Protein AF-A0A496ZXY3-F1 (afdb_monomer_lite)

Secondary structure (DSSP, 8-state):
-GGGHHHHHHHHHHHHHHHHHHHHHHHHH-----PBPTTSPBPTT-S-HHHHHHHHHHHHHHHHHHHHHHHHH---TTSHHHHHHHHHHHHHHHHGGGGGG-TTS-HHHHHHHHHHHHHHHHHHHHHIIIIIHHHHHHHTTHHHHHHHHHHHS-HHHHHHHIIIIIIHHHHHHHHHHHHHHHHHHHHHHHHH-

pLDDT: mean 85.61, std 9.72, range [54.06, 94.5]

Foldseek 3Di:
DVVCVLVVLLVVLLVVLQVVLVLVLQLQCVPDDFDADPVRHGDPSGRHPPVVVLVVVLVVLVVVVVLLLVLLPDPDCPRPLVVVLVVQLVVQLVVLCVLCVDPPDDPVVSVVVSNVRSVVVSVVSSCCSNPVVVVVCVVVVVVVVSVVCSVVSDVVVVSVCCVPPPSVVSSVVSSVVSNVVSVVVVVVVVVVD

Sequence (193 aa):
MEYLKPVFIILWNMIPGFTTVWLIRLLLFNPKHEHRFPNRKKVPLTPGLAYRGKNWIIKKLSSLLEDYIKDTRNMDKESRISKWELIVYRKVWHKMAFISEIKFLPGSWKEKIRTFCAFIVYEITKQFFRSFIPYLMDHFAVRKYIELLDKKLDVEIVKKFYVNYIFKYTMLLSLGIALFISIWNIIIYFIIK

Structure (mmCIF, N/CA/C/O backbone):
data_AF-A0A496ZXY3-F1
#
_entry.id   AF-A0A496ZXY3-F1
#
loop_
_atom_site.group_PDB
_atom_site.id
_atom_site.type_symbol
_atom_site.label_atom_id
_atom_site.label_alt_id
_atom_site.label_comp_id
_atom_site.label_asym_id
_atom_site.label_entity_id
_atom_site.label_seq_id
_atom_site.pdbx_PDB_ins_code
_atom_site.Cartn_x
_atom_site.Cartn_y
_atom_site.Cartn_z
_atom_site.occupancy
_atom_site.B_iso_or_equiv
_atom_site.auth_seq_id
_atom_site.auth_comp_id
_atom_site.auth_asym_id
_atom_site.auth_atom_id
_atom_site.pdbx_PDB_model_num
ATOM 1 N N . MET A 1 1 ? 38.321 7.790 -45.661 1.00 54.06 1 MET A N 1
ATOM 2 C CA . MET A 1 1 ? 37.819 7.427 -44.311 1.00 54.06 1 MET A CA 1
ATOM 3 C C . MET A 1 1 ? 37.350 8.620 -43.468 1.00 54.06 1 MET A C 1
ATOM 5 O O . MET A 1 1 ? 36.676 8.392 -42.473 1.00 54.06 1 MET A O 1
ATOM 9 N N . GLU A 1 2 ? 37.652 9.876 -43.822 1.00 60.00 2 GLU A N 1
ATOM 10 C CA . GLU A 1 2 ? 37.285 11.035 -42.981 1.00 60.00 2 GLU A CA 1
ATOM 11 C C . GLU A 1 2 ? 35.788 11.382 -43.010 1.00 60.00 2 GLU A C 1
ATOM 13 O O . GLU A 1 2 ? 35.221 11.695 -41.970 1.00 60.00 2 GLU A O 1
ATOM 18 N N . TYR A 1 3 ? 35.124 11.202 -44.154 1.00 61.94 3 TYR A N 1
ATOM 19 C CA . TYR A 1 3 ? 33.690 11.479 -44.331 1.00 61.94 3 TYR A CA 1
ATOM 20 C C . TYR A 1 3 ? 32.745 10.499 -43.609 1.00 61.94 3 TYR A C 1
ATOM 22 O O . TYR A 1 3 ? 31.566 10.792 -43.442 1.00 61.94 3 TYR A O 1
ATOM 30 N N . LEU A 1 4 ? 33.246 9.346 -43.149 1.00 70.56 4 LEU A N 1
ATOM 31 C CA . LEU A 1 4 ? 32.461 8.343 -42.409 1.00 70.56 4 LEU A CA 1
ATOM 32 C C . LEU A 1 4 ? 32.406 8.624 -40.899 1.00 70.56 4 LEU A C 1
ATOM 34 O O . LEU A 1 4 ? 31.494 8.158 -40.216 1.00 70.56 4 LEU A O 1
ATOM 38 N N . LYS A 1 5 ? 33.360 9.402 -40.370 1.00 76.19 5 LYS A N 1
ATOM 39 C CA . LYS A 1 5 ? 33.464 9.698 -38.933 1.00 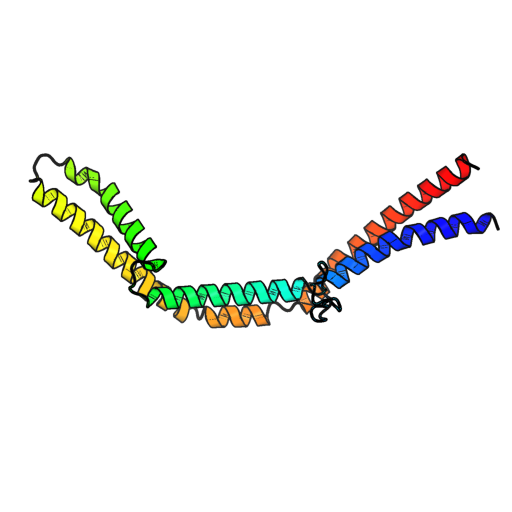76.19 5 LYS A CA 1
ATOM 40 C C . LYS A 1 5 ? 32.264 10.495 -38.391 1.00 76.19 5 LYS A C 1
ATOM 42 O O . LYS A 1 5 ? 31.765 10.109 -37.338 1.00 76.19 5 LYS A O 1
ATOM 47 N N . PRO A 1 6 ? 31.727 11.518 -39.088 1.00 78.81 6 PRO A N 1
ATOM 48 C CA . PRO A 1 6 ? 30.539 12.243 -38.625 1.00 78.81 6 PRO A CA 1
ATOM 49 C C . PRO A 1 6 ? 29.293 11.354 -38.549 1.00 78.81 6 PRO A C 1
ATOM 51 O O . PRO A 1 6 ? 28.541 11.421 -37.580 1.00 78.81 6 PRO A O 1
ATOM 54 N N . VAL A 1 7 ? 29.108 10.465 -39.532 1.00 81.44 7 VAL A N 1
ATOM 55 C CA . VAL A 1 7 ? 27.995 9.500 -39.549 1.00 81.44 7 VAL A CA 1
ATOM 56 C C . VAL A 1 7 ? 28.099 8.540 -38.364 1.00 81.44 7 VAL A C 1
ATOM 58 O O . VAL A 1 7 ? 27.104 8.272 -37.691 1.00 81.44 7 VAL A O 1
ATOM 61 N N . PHE A 1 8 ? 29.310 8.069 -38.060 1.00 85.31 8 PHE A N 1
ATOM 62 C CA . PHE A 1 8 ? 29.549 7.213 -36.902 1.00 85.31 8 PHE A CA 1
ATOM 63 C C . PHE A 1 8 ? 29.271 7.934 -35.575 1.00 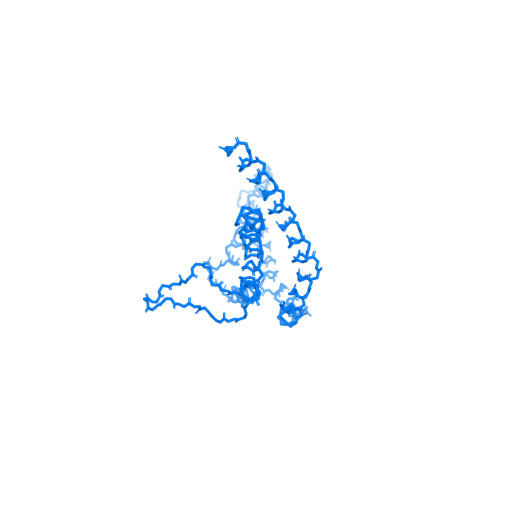85.31 8 PHE A C 1
ATOM 65 O O . PHE A 1 8 ? 28.636 7.352 -34.701 1.00 85.31 8 PHE A O 1
ATOM 72 N N . ILE A 1 9 ? 29.671 9.205 -35.435 1.00 83.50 9 ILE A N 1
ATOM 73 C CA . ILE A 1 9 ? 29.393 10.021 -34.238 1.00 83.50 9 ILE A CA 1
ATOM 74 C C . ILE A 1 9 ? 27.883 10.162 -34.012 1.00 83.50 9 ILE A C 1
ATOM 76 O O . ILE A 1 9 ? 27.419 9.993 -32.884 1.00 83.50 9 ILE A O 1
ATOM 80 N N . ILE A 1 10 ? 27.114 10.412 -35.077 1.00 85.44 10 ILE A N 1
ATOM 81 C CA . ILE A 1 10 ? 25.649 10.510 -34.998 1.00 85.44 10 ILE A CA 1
ATOM 82 C C . ILE A 1 10 ? 25.050 9.189 -34.516 1.00 85.44 10 ILE A C 1
ATOM 84 O O . ILE A 1 10 ? 24.309 9.168 -33.534 1.00 85.44 10 ILE A O 1
ATOM 88 N N . LEU A 1 11 ? 25.397 8.073 -35.163 1.00 86.19 11 LEU A N 1
ATOM 89 C CA . LEU A 1 11 ? 24.874 6.759 -34.782 1.00 86.19 11 LEU A CA 1
ATOM 90 C C . LEU A 1 11 ? 25.247 6.399 -33.341 1.00 86.19 11 LEU A C 1
ATOM 92 O O . LEU A 1 11 ? 24.389 5.953 -32.580 1.00 86.19 11 LEU A O 1
ATOM 96 N N . TRP A 1 12 ? 26.496 6.647 -32.945 1.00 87.06 12 TRP A N 1
ATOM 97 C CA . TRP A 1 12 ? 26.992 6.348 -31.605 1.00 87.06 12 TRP A CA 1
ATOM 98 C C . TRP A 1 12 ? 26.238 7.114 -30.516 1.00 87.06 12 TRP A C 1
ATOM 100 O O . TRP A 1 12 ? 25.873 6.544 -29.491 1.00 87.06 12 TRP A O 1
ATOM 110 N N . ASN A 1 13 ? 25.936 8.387 -30.763 1.00 87.69 13 ASN A N 1
ATOM 111 C CA . ASN A 1 13 ? 25.200 9.241 -29.836 1.00 87.69 13 ASN A CA 1
ATOM 112 C C . ASN A 1 13 ? 23.690 8.957 -29.803 1.00 87.69 13 ASN A C 1
ATOM 114 O O . ASN A 1 13 ? 23.042 9.204 -28.785 1.00 87.69 13 ASN A O 1
ATOM 118 N N . MET A 1 14 ? 23.108 8.415 -30.876 1.00 86.88 14 MET A N 1
ATOM 119 C CA . MET A 1 14 ? 21.687 8.039 -30.903 1.00 86.88 14 MET A CA 1
ATOM 120 C C . MET A 1 14 ? 21.393 6.759 -30.109 1.00 86.88 14 MET A C 1
ATOM 122 O O . MET A 1 14 ? 20.302 6.629 -29.546 1.00 86.88 14 MET A O 1
ATOM 126 N N . ILE A 1 15 ? 22.358 5.837 -30.012 1.00 89.06 15 ILE A N 1
ATOM 127 C CA . ILE A 1 15 ? 22.236 4.587 -29.242 1.00 89.06 15 ILE A CA 1
ATOM 128 C C . ILE A 1 15 ? 21.829 4.831 -27.777 1.00 89.06 15 ILE A C 1
ATOM 130 O O . ILE A 1 15 ? 20.836 4.233 -27.351 1.00 89.06 15 ILE A O 1
ATOM 134 N N . PRO A 1 16 ? 22.511 5.676 -26.976 1.00 86.81 16 PRO A N 1
ATOM 135 C CA . PRO A 1 16 ? 22.141 5.897 -25.578 1.00 86.81 16 PRO A CA 1
ATOM 136 C C . PRO A 1 16 ? 20.741 6.507 -25.424 1.00 86.81 16 PRO A C 1
ATOM 138 O O . PRO A 1 16 ? 19.997 6.098 -24.532 1.00 86.81 16 PRO A O 1
ATOM 141 N N . GLY A 1 17 ? 20.334 7.415 -26.318 1.00 85.06 17 GLY A N 1
ATOM 142 C CA . GLY A 1 17 ? 18.978 7.978 -26.314 1.00 85.06 17 GLY A CA 1
ATOM 143 C C . GLY A 1 17 ? 17.909 6.912 -26.574 1.00 85.06 17 GLY A C 1
ATOM 144 O O . GLY A 1 17 ? 16.992 6.723 -25.771 1.00 85.06 17 GLY A O 1
ATOM 145 N N . PHE A 1 18 ? 18.085 6.129 -27.645 1.00 90.88 18 PHE A N 1
ATOM 146 C CA . PHE A 1 18 ? 17.191 5.020 -27.985 1.00 90.88 18 PHE A CA 1
ATOM 147 C C . PHE A 1 18 ? 17.097 3.992 -26.848 1.00 90.88 18 PHE A C 1
ATOM 149 O O . PHE A 1 18 ? 16.006 3.622 -26.405 1.00 90.88 18 PHE A O 1
ATOM 156 N N . THR A 1 19 ? 18.251 3.521 -26.373 1.00 89.00 19 THR A N 1
ATOM 157 C CA . THR A 1 19 ? 18.334 2.440 -25.384 1.00 89.00 19 THR A CA 1
ATOM 158 C C . THR A 1 19 ? 17.750 2.854 -24.045 1.00 89.00 19 THR A C 1
ATOM 160 O O . THR A 1 19 ? 17.049 2.051 -23.437 1.00 89.00 19 THR A O 1
ATOM 163 N N . THR A 1 20 ? 17.940 4.102 -23.609 1.00 87.69 20 THR A N 1
ATOM 164 C CA . THR A 1 20 ? 17.386 4.592 -22.339 1.00 87.69 20 THR A CA 1
ATOM 165 C C . THR A 1 20 ? 15.861 4.529 -22.334 1.00 87.69 20 THR A C 1
ATOM 167 O O . THR A 1 20 ? 15.261 3.913 -21.451 1.00 87.69 20 THR A O 1
ATOM 170 N N . VAL A 1 21 ? 15.211 5.106 -23.349 1.00 90.81 21 VAL A N 1
ATOM 171 C CA . VAL A 1 21 ? 13.742 5.124 -23.440 1.00 90.81 21 VAL A CA 1
ATOM 172 C C . VAL A 1 21 ? 13.187 3.704 -23.609 1.00 90.81 21 VAL A C 1
ATOM 174 O O . VAL A 1 21 ? 12.182 3.335 -22.993 1.00 90.81 21 VAL A O 1
ATOM 177 N N . TRP A 1 22 ? 13.871 2.867 -24.392 1.00 88.44 22 TRP A N 1
ATOM 178 C CA . TRP A 1 22 ? 13.500 1.466 -24.580 1.00 88.44 22 TRP A CA 1
ATOM 179 C C . TRP A 1 22 ? 13.624 0.634 -23.293 1.00 88.44 22 TRP A C 1
ATOM 181 O O . TRP A 1 22 ? 12.714 -0.137 -22.968 1.00 88.44 22 TRP A O 1
ATOM 191 N N . LEU A 1 23 ? 14.690 0.833 -22.512 1.00 87.69 23 LEU A N 1
ATOM 192 C CA . LEU A 1 23 ? 14.886 0.187 -21.212 1.00 87.69 23 LEU A CA 1
ATOM 193 C C . LEU A 1 23 ? 13.799 0.589 -20.213 1.00 87.69 23 LEU A C 1
ATOM 195 O O . LEU A 1 23 ? 13.280 -0.281 -19.518 1.00 87.69 23 LEU A O 1
ATOM 199 N N . ILE A 1 24 ? 13.389 1.863 -20.178 1.00 87.50 24 ILE A N 1
ATOM 200 C CA . ILE A 1 24 ? 12.283 2.324 -19.321 1.00 87.50 24 ILE A CA 1
ATOM 201 C C . ILE A 1 24 ? 10.988 1.581 -19.671 1.00 87.50 24 ILE A C 1
ATOM 203 O O . ILE A 1 24 ? 10.308 1.057 -18.785 1.00 87.50 24 ILE A O 1
ATOM 207 N N . ARG A 1 25 ? 10.659 1.468 -20.964 1.00 88.44 25 ARG A N 1
ATOM 208 C CA . ARG A 1 25 ? 9.481 0.712 -21.419 1.00 88.44 25 ARG A CA 1
ATOM 209 C C . ARG A 1 25 ? 9.539 -0.748 -20.968 1.00 88.44 25 ARG A C 1
ATOM 211 O O . ARG A 1 25 ? 8.534 -1.278 -20.490 1.00 88.44 25 ARG A O 1
ATOM 218 N N . LEU A 1 26 ? 10.689 -1.403 -21.129 1.00 85.62 26 LEU A N 1
ATOM 219 C CA . LEU A 1 26 ? 10.876 -2.781 -20.673 1.00 85.62 26 LEU A CA 1
ATOM 220 C C . LEU A 1 26 ? 10.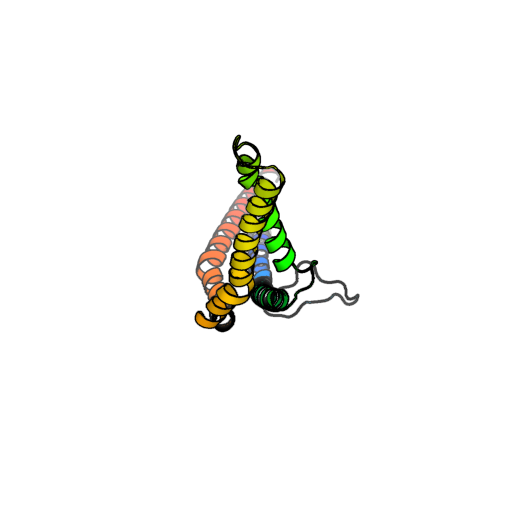721 -2.901 -19.161 1.00 85.62 26 LEU A C 1
ATOM 222 O O . LEU A 1 26 ? 10.042 -3.804 -18.677 1.00 85.62 26 LEU A O 1
ATOM 226 N N . LEU A 1 27 ? 11.312 -1.983 -18.411 1.00 85.69 27 LEU A N 1
ATOM 227 C CA . LEU A 1 27 ? 11.268 -2.003 -16.961 1.00 85.69 27 LEU A CA 1
ATOM 228 C C . LEU A 1 27 ? 9.838 -1.861 -16.428 1.00 85.69 27 LEU A C 1
ATOM 230 O O . LEU A 1 27 ? 9.457 -2.539 -15.473 1.00 85.69 27 LEU A O 1
ATOM 234 N N . LEU A 1 28 ? 9.017 -1.038 -17.078 1.00 84.69 28 LEU A N 1
ATOM 235 C CA . LEU A 1 28 ? 7.623 -0.838 -16.696 1.00 84.69 28 LEU A CA 1
ATOM 236 C C . LEU A 1 28 ? 6.729 -2.033 -17.061 1.00 84.69 28 LEU A C 1
ATOM 238 O O . LEU A 1 28 ? 5.952 -2.482 -16.217 1.00 84.69 28 LEU A O 1
ATOM 242 N N . PHE A 1 29 ? 6.847 -2.570 -18.282 1.00 85.81 29 PHE A N 1
ATOM 243 C CA . PHE A 1 29 ? 5.818 -3.443 -18.875 1.00 85.81 29 PHE A CA 1
ATOM 244 C C . PHE A 1 29 ? 6.268 -4.853 -19.265 1.00 85.81 29 PHE A C 1
ATOM 246 O O . PHE A 1 29 ? 5.476 -5.591 -19.854 1.00 85.81 29 PHE A O 1
ATOM 253 N N . ASN A 1 30 ? 7.510 -5.253 -18.996 1.00 81.75 30 ASN A N 1
ATOM 254 C CA . ASN A 1 30 ? 7.938 -6.622 -19.272 1.00 81.75 30 ASN A CA 1
ATOM 255 C C . ASN A 1 30 ? 7.341 -7.585 -18.218 1.00 81.75 30 ASN A C 1
ATOM 257 O O . ASN A 1 30 ? 7.612 -7.412 -17.031 1.00 81.75 30 ASN A O 1
ATOM 261 N N . PRO A 1 31 ? 6.532 -8.582 -18.627 1.00 66.12 31 PRO A N 1
ATOM 262 C CA . PRO A 1 31 ? 5.800 -9.457 -17.709 1.00 66.12 31 PRO A CA 1
ATOM 263 C C . PRO A 1 31 ? 6.671 -10.540 -17.051 1.00 66.12 31 PRO A C 1
ATOM 265 O O . PRO A 1 31 ? 6.192 -11.240 -16.161 1.00 66.12 31 PRO A O 1
ATOM 268 N N . LYS A 1 32 ? 7.932 -10.722 -17.482 1.00 64.88 32 LYS A N 1
ATOM 269 C CA . LYS A 1 32 ? 8.795 -11.795 -16.963 1.00 64.88 32 LYS A CA 1
ATOM 270 C C . LYS A 1 32 ? 9.031 -11.658 -15.454 1.00 64.88 32 LYS A C 1
ATOM 272 O O . LYS A 1 32 ? 9.364 -10.583 -14.957 1.00 64.88 32 LYS A O 1
ATOM 277 N N . HIS A 1 33 ? 8.908 -12.789 -14.756 1.00 55.38 33 HIS A N 1
ATOM 278 C CA . HIS A 1 33 ? 9.116 -12.904 -13.316 1.00 55.38 33 HIS A CA 1
ATOM 279 C C . HIS A 1 33 ? 10.515 -12.458 -12.873 1.00 55.38 33 HIS A C 1
ATOM 281 O O . HIS A 1 33 ? 11.473 -12.428 -13.652 1.00 55.38 33 HIS A O 1
ATOM 287 N N . GLU A 1 34 ? 10.596 -12.107 -11.587 1.00 57.28 34 GLU A N 1
ATOM 288 C CA . GLU A 1 34 ? 11.782 -11.581 -10.923 1.00 57.28 34 GLU A CA 1
ATOM 289 C C . GLU A 1 34 ? 13.050 -12.352 -11.308 1.00 57.28 34 GLU A C 1
ATOM 291 O O . GLU A 1 34 ? 13.235 -13.503 -10.918 1.00 57.28 34 GLU A O 1
ATOM 296 N N . HIS A 1 35 ? 13.952 -11.705 -12.045 1.00 55.53 35 HIS A N 1
ATOM 297 C CA . HIS A 1 35 ? 15.281 -12.255 -12.258 1.00 55.53 35 HIS A CA 1
ATOM 298 C C . HIS A 1 35 ? 16.057 -12.117 -10.949 1.00 55.53 35 HIS A C 1
ATOM 300 O O . HIS A 1 35 ? 16.241 -11.019 -10.414 1.00 55.53 35 HIS A O 1
ATOM 306 N N . ARG A 1 36 ? 16.464 -13.260 -10.404 1.00 58.22 36 ARG A N 1
ATOM 307 C CA . ARG A 1 36 ? 17.378 -13.346 -9.268 1.00 58.22 36 ARG A CA 1
ATOM 308 C C . ARG A 1 36 ? 18.761 -13.631 -9.825 1.00 58.22 36 ARG A C 1
ATOM 310 O O . ARG A 1 36 ? 18.900 -14.444 -10.734 1.00 58.22 36 ARG A O 1
ATOM 317 N N . PHE A 1 37 ? 19.777 -12.969 -9.285 1.00 59.06 37 PHE A N 1
ATOM 318 C CA . PHE A 1 37 ? 21.151 -13.361 -9.577 1.00 59.06 37 PHE A CA 1
ATOM 319 C C . PHE A 1 37 ? 21.389 -14.814 -9.117 1.00 59.06 37 PHE A C 1
ATOM 321 O O . PHE A 1 37 ? 20.696 -15.275 -8.203 1.00 59.06 37 PHE A O 1
ATOM 328 N N . PRO A 1 38 ? 22.401 -15.517 -9.665 1.00 65.06 38 PRO A N 1
ATOM 329 C CA . PRO A 1 38 ? 22.788 -16.864 -9.221 1.00 65.06 38 PRO A CA 1
ATOM 330 C C . PRO A 1 38 ? 23.001 -16.953 -7.700 1.00 65.06 38 PRO A C 1
ATOM 332 O O . PRO A 1 38 ? 22.725 -17.969 -7.076 1.00 65.06 38 PRO A O 1
ATOM 335 N N . ASN A 1 39 ? 23.391 -15.835 -7.082 1.00 76.12 39 ASN A N 1
ATOM 336 C CA . ASN A 1 39 ? 23.602 -15.690 -5.644 1.00 76.12 39 ASN A CA 1
ATOM 337 C C . ASN A 1 39 ? 22.328 -15.301 -4.849 1.00 76.12 39 ASN A C 1
ATOM 339 O O . ASN A 1 39 ? 22.411 -14.653 -3.809 1.00 76.12 39 ASN A O 1
ATOM 343 N N . ARG A 1 40 ? 21.127 -15.580 -5.382 1.00 64.38 40 ARG A N 1
ATOM 344 C CA . ARG A 1 40 ? 19.789 -15.248 -4.827 1.00 64.38 40 ARG A CA 1
ATOM 345 C C . ARG A 1 40 ? 19.503 -13.764 -4.532 1.00 64.38 40 ARG A C 1
ATOM 347 O O . ARG A 1 40 ? 18.385 -13.437 -4.129 1.00 64.38 40 ARG A O 1
ATOM 354 N N . LYS A 1 41 ? 20.448 -12.849 -4.764 1.00 62.19 41 LYS A N 1
ATOM 355 C CA . LYS A 1 41 ? 20.236 -11.399 -4.637 1.00 62.19 41 LYS A CA 1
ATOM 356 C C . LYS A 1 41 ? 19.242 -10.912 -5.697 1.00 62.19 41 LYS A C 1
ATOM 358 O O . LYS A 1 41 ? 19.312 -11.309 -6.863 1.00 62.19 41 LYS A O 1
ATOM 363 N N . LYS A 1 42 ? 18.305 -10.054 -5.284 1.00 58.25 42 LYS A N 1
ATOM 364 C CA . LYS A 1 42 ? 17.318 -9.440 -6.183 1.00 58.25 42 LYS A CA 1
ATOM 365 C C . LYS A 1 42 ? 18.017 -8.445 -7.108 1.00 58.25 42 LYS A C 1
ATOM 367 O O . LYS A 1 42 ? 18.804 -7.629 -6.639 1.00 58.25 42 LYS A O 1
ATOM 372 N N . VAL A 1 43 ? 17.711 -8.493 -8.404 1.00 62.25 43 VAL A N 1
ATOM 373 C CA . VAL A 1 43 ? 18.142 -7.449 -9.343 1.00 62.25 43 VAL A CA 1
ATOM 374 C C . VAL A 1 43 ? 17.344 -6.174 -9.022 1.00 62.25 43 VAL A C 1
ATOM 376 O O . VAL A 1 43 ? 16.110 -6.232 -9.070 1.00 62.25 43 VAL A O 1
ATOM 379 N N . PRO A 1 44 ? 17.996 -5.037 -8.698 1.00 54.47 44 PRO A N 1
ATOM 380 C CA . PRO A 1 44 ? 17.308 -3.810 -8.275 1.00 54.47 44 PRO A CA 1
ATOM 381 C C . PRO A 1 44 ? 16.384 -3.232 -9.360 1.00 54.47 44 PRO A C 1
ATOM 383 O O . PRO A 1 44 ? 15.371 -2.619 -9.043 1.00 54.47 44 PRO A O 1
ATOM 386 N N . LEU A 1 45 ? 16.672 -3.507 -10.635 1.00 57.91 45 LEU A N 1
ATOM 387 C CA . LEU A 1 45 ? 15.861 -3.128 -11.798 1.00 57.91 45 LEU A CA 1
ATOM 388 C C . LEU A 1 45 ? 15.199 -4.361 -12.423 1.00 57.91 45 LEU A C 1
A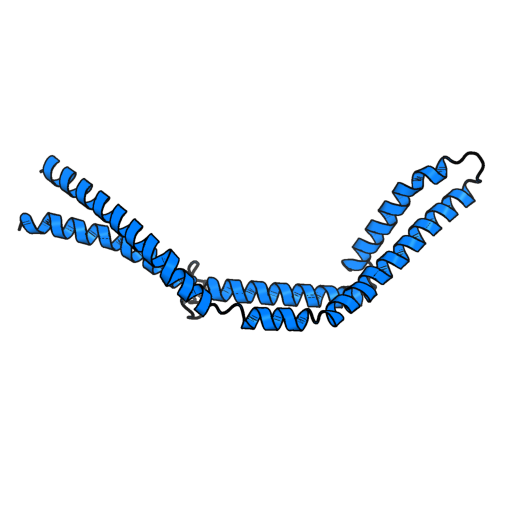TOM 390 O O . LEU A 1 45 ? 15.385 -4.676 -13.597 1.00 57.91 45 LEU A O 1
ATOM 394 N N . THR A 1 46 ? 14.460 -5.123 -11.623 1.00 58.59 46 THR A N 1
ATOM 395 C CA . THR A 1 46 ? 13.682 -6.238 -12.172 1.00 58.59 46 THR A CA 1
ATOM 396 C C . THR A 1 46 ? 12.571 -5.688 -13.085 1.00 58.59 46 THR A C 1
ATOM 398 O O . THR A 1 46 ? 11.967 -4.674 -12.735 1.00 58.59 46 THR A O 1
ATOM 401 N N . PRO A 1 47 ? 12.274 -6.313 -14.235 1.00 65.75 47 PRO A N 1
ATOM 402 C CA . PRO A 1 47 ? 11.187 -5.891 -15.122 1.00 65.75 47 PRO A CA 1
ATOM 403 C C . PRO A 1 47 ? 9.785 -5.985 -14.487 1.00 65.75 47 PRO A C 1
ATOM 405 O O . PRO A 1 47 ? 9.580 -6.675 -13.486 1.00 65.75 47 PRO A O 1
ATOM 408 N N . GLY A 1 48 ? 8.812 -5.260 -15.047 1.00 77.31 48 GLY A N 1
ATOM 409 C CA . GLY A 1 48 ? 7.386 -5.398 -14.728 1.00 77.31 48 GLY A CA 1
ATOM 410 C C . GLY A 1 48 ? 6.900 -4.592 -13.522 1.00 77.31 48 GLY A C 1
ATOM 411 O O . GLY A 1 48 ? 6.074 -5.086 -12.749 1.00 77.31 48 GLY A O 1
ATOM 412 N N . LEU A 1 49 ? 7.407 -3.370 -13.319 1.00 83.69 49 LEU A N 1
ATOM 413 C CA . LEU A 1 49 ? 6.945 -2.505 -12.223 1.00 83.69 49 LEU A CA 1
ATOM 414 C C . LEU A 1 49 ? 5.433 -2.243 -12.263 1.00 83.69 49 LEU A C 1
ATOM 416 O O . LEU A 1 49 ? 4.812 -2.223 -11.205 1.00 83.69 49 LEU A O 1
ATOM 420 N N . ALA A 1 50 ? 4.827 -2.097 -13.446 1.00 85.31 50 ALA A N 1
ATOM 421 C CA . ALA A 1 50 ? 3.391 -1.839 -13.560 1.00 85.31 50 ALA A CA 1
ATOM 422 C C . ALA A 1 50 ? 2.549 -3.016 -13.031 1.00 85.31 50 ALA A C 1
ATOM 424 O O . ALA A 1 50 ? 1.620 -2.814 -12.250 1.00 85.31 50 ALA A O 1
ATOM 425 N N . TYR A 1 51 ? 2.928 -4.252 -13.376 1.00 84.62 51 TYR A N 1
ATOM 426 C CA . TYR A 1 51 ? 2.276 -5.469 -12.877 1.00 84.62 51 TYR A CA 1
ATOM 427 C C . TYR A 1 51 ? 2.427 -5.619 -11.363 1.00 84.62 51 TYR A C 1
ATOM 429 O O . TYR A 1 51 ? 1.461 -5.903 -10.657 1.00 84.62 51 TYR A O 1
ATOM 437 N N . ARG A 1 52 ? 3.636 -5.386 -10.837 1.00 83.75 52 ARG A N 1
ATOM 438 C CA . ARG A 1 52 ? 3.885 -5.448 -9.391 1.00 83.75 52 ARG A CA 1
ATOM 439 C C . ARG A 1 52 ? 3.146 -4.354 -8.633 1.00 83.75 52 ARG A C 1
ATOM 441 O O . ARG A 1 52 ? 2.576 -4.646 -7.588 1.00 83.75 52 ARG A O 1
ATOM 448 N N . GLY A 1 53 ? 3.123 -3.135 -9.166 1.00 85.62 53 GLY A N 1
ATOM 449 C CA . GLY A 1 53 ? 2.388 -2.008 -8.599 1.00 85.62 53 GLY A CA 1
ATOM 450 C C . GLY A 1 53 ? 0.895 -2.306 -8.509 1.00 85.62 53 GLY A C 1
ATOM 451 O O . GLY A 1 53 ? 0.326 -2.200 -7.426 1.00 85.62 53 GLY A O 1
ATOM 452 N N . LYS A 1 54 ? 0.290 -2.786 -9.603 1.00 88.19 54 LYS A N 1
ATOM 453 C CA . LYS A 1 54 ? -1.100 -3.264 -9.613 1.00 88.19 54 LYS A CA 1
ATOM 454 C C . LYS A 1 54 ? -1.344 -4.297 -8.512 1.00 88.19 54 LYS A C 1
ATOM 456 O O . LYS A 1 54 ? -2.192 -4.082 -7.648 1.00 88.19 54 LYS A O 1
ATOM 461 N N . ASN A 1 55 ? -0.586 -5.394 -8.521 1.00 88.56 55 ASN A N 1
ATOM 462 C CA . ASN A 1 55 ? -0.792 -6.497 -7.581 1.00 88.56 55 ASN A CA 1
ATOM 463 C C . ASN A 1 55 ? -0.602 -6.044 -6.131 1.00 88.56 55 ASN A C 1
ATOM 465 O O . ASN A 1 55 ? -1.336 -6.471 -5.243 1.00 88.56 55 ASN A O 1
ATOM 469 N N . TRP A 1 56 ? 0.368 -5.163 -5.888 1.00 89.75 56 TRP A N 1
ATOM 470 C CA . TRP A 1 56 ? 0.607 -4.585 -4.575 1.00 89.75 56 TRP A CA 1
ATOM 471 C C . TRP A 1 56 ? -0.578 -3.738 -4.105 1.00 89.75 56 TRP A C 1
ATOM 473 O O . TRP A 1 56 ? -1.026 -3.937 -2.979 1.00 89.75 56 TRP A O 1
ATOM 483 N N . ILE A 1 57 ? -1.131 -2.864 -4.957 1.00 90.50 57 ILE A N 1
ATOM 484 C CA . ILE A 1 57 ? -2.310 -2.046 -4.628 1.00 90.50 57 ILE A CA 1
ATOM 485 C C . ILE A 1 57 ? -3.512 -2.942 -4.314 1.00 90.50 57 ILE A C 1
ATOM 487 O O . ILE A 1 57 ? -4.118 -2.791 -3.255 1.00 90.50 57 ILE A O 1
ATOM 491 N N . ILE A 1 58 ? -3.832 -3.906 -5.183 1.00 92.44 58 ILE A N 1
ATOM 492 C CA . ILE A 1 58 ? -4.981 -4.808 -4.996 1.00 92.44 58 ILE A CA 1
ATOM 493 C C . ILE A 1 58 ? -4.830 -5.638 -3.719 1.00 92.44 58 ILE A C 1
ATOM 495 O O . ILE A 1 58 ? -5.756 -5.712 -2.907 1.00 92.44 58 ILE A O 1
ATOM 499 N N . LYS A 1 59 ? -3.642 -6.210 -3.488 1.00 93.19 59 LYS A N 1
ATOM 500 C CA . LYS A 1 59 ? -3.349 -6.957 -2.262 1.00 93.19 59 LYS A CA 1
ATOM 501 C C . LYS A 1 59 ? -3.460 -6.065 -1.032 1.00 93.19 59 LYS A C 1
ATOM 503 O O . LYS A 1 59 ? -4.021 -6.491 -0.028 1.00 93.19 59 LYS A O 1
ATOM 508 N N . LYS A 1 60 ? -2.953 -4.832 -1.103 1.00 94.00 60 LYS A N 1
ATOM 509 C CA . LYS A 1 60 ? -3.009 -3.876 0.004 1.00 94.00 60 LYS A CA 1
ATOM 510 C C . LYS A 1 60 ? -4.451 -3.501 0.336 1.00 94.00 60 LYS A C 1
ATOM 512 O O . LYS A 1 60 ? -4.814 -3.560 1.506 1.00 94.00 60 LYS A O 1
ATOM 517 N N . LEU A 1 61 ? -5.274 -3.183 -0.664 1.00 93.75 61 LEU A N 1
ATOM 518 C CA . LEU A 1 61 ? -6.699 -2.889 -0.483 1.00 93.75 61 LEU A CA 1
ATOM 519 C C . LEU A 1 61 ? -7.440 -4.077 0.138 1.00 93.75 61 LEU A C 1
ATOM 521 O O . LEU A 1 61 ? -8.135 -3.907 1.135 1.00 93.75 61 LEU A O 1
ATOM 525 N N . SER A 1 62 ? -7.220 -5.280 -0.396 1.00 93.88 62 SER A N 1
ATOM 526 C CA . SER A 1 62 ? -7.828 -6.511 0.123 1.00 93.88 62 SER A CA 1
ATOM 527 C C . SER A 1 62 ? -7.410 -6.781 1.570 1.00 93.88 62 SER A C 1
ATOM 529 O O . SER A 1 62 ? -8.256 -7.054 2.413 1.00 93.88 62 SER A O 1
ATOM 531 N N . SER A 1 63 ? -6.121 -6.619 1.893 1.00 94.50 63 SER A N 1
ATOM 532 C CA . SER A 1 63 ? -5.634 -6.788 3.267 1.00 94.50 63 SER A CA 1
ATOM 533 C C . SER A 1 63 ? -6.196 -5.742 4.223 1.00 94.50 63 SER A C 1
ATOM 535 O O . SER A 1 63 ? -6.536 -6.079 5.343 1.00 94.50 63 SER A O 1
ATOM 537 N N . LEU A 1 64 ? -6.338 -4.482 3.793 1.00 93.38 64 LEU A N 1
ATOM 538 C CA . LEU A 1 64 ? -6.907 -3.428 4.635 1.00 93.38 64 LEU A CA 1
ATOM 539 C C . LEU A 1 64 ? -8.380 -3.705 4.936 1.00 93.38 64 LEU A C 1
ATOM 541 O O . LEU A 1 64 ? -8.824 -3.493 6.061 1.00 93.38 64 LEU A O 1
ATOM 545 N N . LEU A 1 65 ? -9.112 -4.196 3.934 1.00 93.06 65 LEU A N 1
ATOM 546 C CA . LEU A 1 65 ? -10.495 -4.625 4.076 1.00 93.06 65 LEU A CA 1
ATOM 547 C C . LEU A 1 65 ? -10.617 -5.764 5.100 1.00 93.06 65 LEU A C 1
ATOM 549 O O . LEU A 1 65 ? -11.433 -5.696 6.016 1.00 93.06 65 LEU A O 1
ATOM 553 N N . GLU A 1 66 ? -9.796 -6.801 4.950 1.00 91.94 66 GLU A N 1
ATOM 554 C CA . GLU A 1 66 ? -9.810 -7.975 5.827 1.00 91.94 66 GLU A CA 1
ATOM 555 C C . GLU A 1 66 ? -9.342 -7.656 7.245 1.00 91.94 66 GLU A C 1
ATOM 557 O O . GLU A 1 66 ? -9.999 -8.070 8.200 1.00 91.94 66 GLU A O 1
ATOM 562 N N . ASP A 1 67 ? -8.271 -6.876 7.391 1.00 92.94 67 ASP A N 1
ATOM 563 C CA . ASP A 1 67 ? -7.782 -6.389 8.681 1.00 92.94 67 ASP A CA 1
ATOM 564 C C . ASP A 1 67 ? -8.877 -5.604 9.409 1.00 92.94 67 ASP A C 1
ATOM 566 O O . ASP A 1 67 ? -9.100 -5.817 10.598 1.00 92.94 67 ASP A O 1
ATOM 570 N N . TYR A 1 68 ? -9.604 -4.737 8.696 1.00 92.56 68 TYR A N 1
ATOM 571 C CA . TYR A 1 68 ? -10.703 -3.976 9.281 1.00 92.56 68 TYR A CA 1
ATOM 572 C C . TYR A 1 68 ? -11.836 -4.889 9.767 1.00 92.56 68 TYR A C 1
ATOM 574 O O . TYR A 1 68 ? -12.245 -4.794 10.920 1.00 92.56 68 TYR A O 1
ATOM 582 N N . ILE A 1 69 ? -12.309 -5.817 8.927 1.00 91.50 69 ILE A N 1
ATOM 583 C CA . ILE A 1 69 ? -13.363 -6.782 9.299 1.00 91.50 69 ILE A CA 1
ATOM 584 C C . ILE A 1 69 ? -12.912 -7.682 10.461 1.00 91.50 69 ILE A C 1
ATOM 586 O O . ILE A 1 69 ? -13.718 -8.097 11.294 1.00 91.50 69 ILE A O 1
ATOM 590 N N . LYS A 1 70 ? -11.622 -8.008 10.539 1.00 91.88 70 LYS A N 1
ATOM 591 C CA . LYS A 1 70 ? -11.064 -8.761 11.661 1.00 91.88 70 LYS A CA 1
ATOM 592 C C . LYS A 1 70 ? -11.064 -7.926 12.942 1.00 91.88 70 LYS A C 1
ATOM 594 O O . LYS A 1 70 ? -11.464 -8.428 13.992 1.00 91.88 70 LYS A O 1
ATOM 599 N N . ASP A 1 71 ? -10.663 -6.662 12.853 1.00 91.50 71 ASP A N 1
ATOM 600 C CA . ASP A 1 71 ? -10.631 -5.738 13.986 1.00 91.50 71 ASP A CA 1
ATOM 601 C C . ASP A 1 71 ? -12.035 -5.449 14.540 1.00 91.50 71 ASP A C 1
ATOM 603 O O . ASP A 1 71 ? -12.172 -5.275 15.749 1.00 91.50 71 ASP A O 1
ATOM 607 N N . THR A 1 72 ? -13.093 -5.455 13.716 1.00 90.31 72 THR A N 1
ATOM 608 C CA . THR A 1 72 ? -14.470 -5.234 14.212 1.00 90.31 72 THR A CA 1
ATOM 609 C C . THR A 1 72 ? -14.942 -6.359 15.126 1.00 90.31 72 THR A C 1
ATOM 611 O O . THR A 1 72 ? -15.649 -6.109 16.108 1.00 90.31 72 THR A O 1
ATOM 614 N N . ARG A 1 73 ? -14.505 -7.592 14.841 1.00 88.31 73 ARG A N 1
ATOM 615 C CA . ARG A 1 73 ? -14.793 -8.793 15.641 1.00 88.31 73 ARG A CA 1
ATOM 616 C C . ARG A 1 73 ? -13.907 -8.902 16.879 1.00 88.31 73 ARG A C 1
ATOM 618 O O . ARG A 1 73 ? -14.272 -9.589 17.828 1.00 88.31 73 ARG A O 1
ATOM 625 N N . ASN A 1 74 ? -12.751 -8.239 16.884 1.00 88.50 74 ASN A N 1
ATOM 626 C CA . ASN A 1 74 ? -11.817 -8.299 17.996 1.00 88.50 74 ASN A CA 1
ATOM 627 C C . ASN A 1 74 ? -12.221 -7.324 19.117 1.00 88.50 74 ASN A C 1
ATOM 629 O O . ASN A 1 74 ? -12.235 -6.104 18.940 1.00 88.50 74 ASN A O 1
ATOM 633 N N . MET A 1 75 ? -12.543 -7.862 20.293 1.00 82.12 75 MET A N 1
ATOM 634 C CA . MET A 1 75 ? -12.889 -7.078 21.487 1.00 82.12 75 MET A CA 1
ATOM 635 C C . MET A 1 75 ? -11.672 -6.685 22.333 1.00 82.12 75 MET A C 1
ATOM 637 O O . MET A 1 75 ? -11.824 -5.984 23.332 1.00 82.12 75 MET A O 1
ATOM 641 N N . ASP A 1 76 ? -10.469 -7.111 21.950 1.00 87.31 76 ASP A N 1
ATOM 642 C CA . ASP A 1 76 ? -9.252 -6.756 22.667 1.00 87.31 76 ASP A CA 1
ATOM 643 C C . ASP A 1 76 ? -9.017 -5.234 22.662 1.00 87.31 76 ASP A C 1
ATOM 645 O O . ASP A 1 76 ? -9.264 -4.539 21.668 1.00 87.31 76 ASP A O 1
ATOM 649 N N . LYS A 1 77 ? -8.520 -4.709 23.786 1.00 76.31 77 LYS A N 1
ATOM 650 C CA . LYS A 1 77 ? -8.206 -3.287 23.983 1.00 76.31 77 LYS A CA 1
ATOM 651 C C . LYS A 1 77 ? -7.073 -2.823 23.070 1.00 76.31 77 LYS A C 1
ATOM 653 O O . LYS A 1 77 ? -6.967 -1.629 22.790 1.00 76.31 77 LYS A O 1
ATOM 658 N N . GLU A 1 78 ? -6.242 -3.745 22.587 1.00 83.25 78 GLU A N 1
ATOM 659 C CA . GLU A 1 78 ? -5.142 -3.429 21.678 1.00 83.25 78 GLU A CA 1
ATOM 660 C C . GLU A 1 78 ? -5.554 -3.296 20.206 1.00 83.25 78 GLU A C 1
ATOM 662 O O . GLU A 1 78 ? -4.767 -2.765 19.407 1.00 83.25 78 GLU A O 1
ATOM 667 N N . SER A 1 79 ? -6.774 -3.712 19.841 1.00 88.69 79 SER A N 1
ATOM 668 C CA . SER A 1 79 ? -7.267 -3.612 18.464 1.00 88.69 79 SER A CA 1
ATOM 669 C C . SER A 1 79 ? -7.332 -2.151 17.998 1.00 88.69 79 SER A C 1
ATOM 671 O O . SER A 1 79 ? -7.498 -1.217 18.794 1.00 88.69 79 SER A O 1
ATOM 673 N N . ARG A 1 80 ? -7.190 -1.918 16.686 1.00 88.56 80 ARG A N 1
ATOM 674 C CA . ARG A 1 80 ? -7.215 -0.549 16.139 1.00 88.56 80 ARG A CA 1
ATOM 675 C C . ARG A 1 80 ? -8.556 0.127 16.406 1.00 88.56 80 ARG A C 1
ATOM 677 O O . ARG A 1 80 ? -8.575 1.301 16.766 1.00 88.56 80 ARG A O 1
ATOM 684 N N . ILE A 1 81 ? -9.656 -0.610 16.264 1.00 91.50 81 ILE A N 1
ATOM 685 C CA . ILE A 1 81 ? -11.009 -0.091 16.483 1.00 91.50 81 ILE A CA 1
ATOM 686 C C . ILE A 1 81 ? -11.227 0.239 17.960 1.00 91.50 81 ILE A C 1
ATOM 688 O O . ILE A 1 81 ? -11.640 1.356 18.257 1.00 91.50 81 ILE A O 1
ATOM 692 N N . SER A 1 82 ? -10.833 -0.643 18.883 1.00 90.56 82 SER A N 1
ATOM 693 C CA . SER A 1 82 ? -10.915 -0.368 20.325 1.00 90.56 82 SER A CA 1
ATOM 694 C C . SER A 1 82 ? -10.117 0.883 20.720 1.00 90.56 82 SER A C 1
ATOM 696 O O . SER A 1 82 ? -10.579 1.705 21.514 1.00 90.56 82 SER A O 1
ATOM 698 N N . LYS A 1 83 ? -8.932 1.091 20.127 1.00 92.31 83 LYS A N 1
ATOM 699 C CA . LYS A 1 83 ? -8.137 2.317 20.329 1.00 92.31 83 LYS A CA 1
ATOM 700 C C . LYS A 1 83 ? -8.875 3.564 19.841 1.00 92.31 83 LYS A C 1
ATOM 702 O O . LYS A 1 83 ? -8.887 4.569 20.548 1.00 92.31 83 LYS A O 1
ATOM 707 N N . TRP A 1 84 ? -9.508 3.507 18.670 1.00 92.19 84 TRP A N 1
ATOM 708 C CA . TRP A 1 84 ? -10.317 4.613 18.147 1.00 92.19 84 TRP A CA 1
ATOM 709 C C . TRP A 1 84 ? -11.537 4.912 19.021 1.00 92.19 84 TRP A C 1
ATOM 711 O O . TRP A 1 84 ? -11.769 6.075 19.350 1.00 92.19 84 TRP A O 1
ATOM 721 N N . GLU A 1 85 ? -12.265 3.885 19.459 1.00 91.75 85 GLU A N 1
ATOM 722 C CA . GLU A 1 85 ? -13.402 4.011 20.380 1.00 91.75 85 GLU A CA 1
ATOM 723 C C . GLU A 1 85 ? -12.978 4.718 21.684 1.00 91.75 85 GLU A C 1
ATOM 725 O O . GLU A 1 85 ? -13.618 5.678 22.122 1.00 91.75 85 GLU A O 1
ATOM 730 N N . LEU A 1 86 ? -11.835 4.325 22.260 1.00 91.69 86 LEU A N 1
ATOM 731 C CA . LEU A 1 86 ? -11.264 4.957 23.455 1.00 91.69 86 LEU A CA 1
ATOM 732 C C . LEU A 1 86 ? -10.818 6.406 23.222 1.00 91.69 86 LEU A C 1
ATOM 734 O O . LEU A 1 86 ? -10.995 7.253 24.100 1.00 91.69 86 LEU A O 1
ATOM 738 N N . ILE A 1 87 ? -10.234 6.713 22.062 1.00 94.00 87 ILE A N 1
ATOM 739 C CA . ILE A 1 87 ? -9.854 8.086 21.701 1.00 94.00 87 ILE A CA 1
ATOM 740 C C . ILE A 1 87 ? -11.098 8.974 21.639 1.00 94.00 87 ILE A C 1
ATOM 742 O O . ILE A 1 87 ? -11.082 10.081 22.183 1.00 94.00 87 ILE A O 1
ATOM 746 N N . VAL A 1 88 ? -12.180 8.491 21.019 1.00 92.19 88 VAL A N 1
ATOM 747 C CA . VAL A 1 88 ? -13.449 9.226 20.952 1.00 92.19 88 VAL A CA 1
ATOM 748 C C . VAL A 1 88 ? -14.004 9.450 22.353 1.00 92.19 88 VAL A C 1
ATOM 750 O O . VAL A 1 88 ? -14.273 10.599 22.704 1.00 92.19 88 VAL A O 1
ATOM 753 N N . TYR A 1 89 ? -14.066 8.407 23.187 1.00 92.38 89 TYR A N 1
ATOM 754 C CA . TYR A 1 89 ? -14.483 8.532 24.586 1.00 92.38 89 TYR A CA 1
ATOM 755 C C . TYR A 1 89 ? -13.693 9.622 25.325 1.00 92.38 89 TYR A C 1
ATOM 757 O O . TYR A 1 89 ? -14.282 10.544 25.887 1.00 92.38 89 TYR A O 1
ATOM 765 N N . ARG A 1 90 ? -12.352 9.578 25.273 1.00 93.06 90 ARG A N 1
ATOM 766 C CA . ARG A 1 90 ? -11.482 10.558 25.951 1.00 93.06 90 ARG A CA 1
ATOM 767 C C . ARG A 1 90 ? -11.695 11.979 25.436 1.00 93.06 90 ARG A C 1
ATOM 769 O O . ARG A 1 90 ? -11.707 12.926 26.220 1.00 93.06 90 ARG A O 1
ATOM 776 N N . LYS A 1 91 ? -11.879 12.141 24.125 1.00 94.06 91 LYS A N 1
ATOM 777 C CA . LYS A 1 91 ? -12.103 13.451 23.503 1.00 94.06 91 LYS A CA 1
ATOM 778 C C . LYS A 1 91 ? -13.450 14.044 23.915 1.00 94.06 91 LYS A C 1
ATOM 780 O O . LYS A 1 91 ? -13.516 15.230 24.225 1.00 94.06 91 LYS A O 1
ATOM 785 N N . VAL A 1 92 ? -14.504 13.229 23.955 1.00 91.44 92 VAL A N 1
ATOM 786 C CA . VAL A 1 92 ? -15.836 13.641 24.428 1.00 91.44 92 VAL A CA 1
ATOM 787 C C . VAL A 1 92 ? -15.786 13.978 25.909 1.00 91.44 92 VAL A C 1
ATOM 789 O O . VAL A 1 92 ? -16.220 15.054 26.305 1.00 91.44 92 VAL A O 1
ATOM 792 N N . TRP A 1 93 ? -15.173 13.112 26.713 1.00 91.38 93 TRP A N 1
ATOM 793 C CA . TRP A 1 93 ? -14.962 13.343 28.134 1.00 91.38 93 TRP A CA 1
ATOM 794 C C . TRP A 1 93 ? -14.275 14.685 28.403 1.00 91.38 93 TRP A C 1
ATOM 796 O O . TRP A 1 93 ? -14.742 15.474 29.224 1.00 91.38 93 TRP A O 1
ATOM 806 N N . HIS A 1 94 ? -13.181 14.982 27.696 1.00 91.25 94 HIS A N 1
ATOM 807 C CA . HIS A 1 94 ? -12.477 16.255 27.835 1.00 91.25 94 HIS A CA 1
ATOM 808 C C . HIS A 1 94 ? -13.341 17.437 27.383 1.00 91.25 94 HIS A C 1
ATOM 810 O O . HIS A 1 94 ? -13.353 18.471 28.045 1.00 91.25 94 HIS A O 1
ATOM 816 N N . LYS A 1 95 ? -14.092 17.302 26.284 1.00 90.38 95 LYS A N 1
ATOM 817 C CA . LYS A 1 95 ? -15.013 18.356 25.835 1.00 90.38 95 LYS A CA 1
ATOM 818 C C . LYS A 1 95 ? -16.132 18.624 26.834 1.00 90.38 95 LYS A C 1
ATOM 820 O O . LYS A 1 95 ? -16.525 19.770 26.973 1.00 90.38 95 LYS A O 1
ATOM 825 N N . MET A 1 96 ? -16.593 17.611 27.560 1.00 87.94 96 MET A N 1
ATOM 826 C CA . MET A 1 96 ? -17.618 17.741 28.600 1.00 87.94 96 MET A CA 1
ATOM 827 C C . MET A 1 96 ? -17.078 18.307 29.927 1.00 87.94 96 MET A C 1
ATOM 829 O O . MET A 1 96 ? -17.784 18.297 30.932 1.00 87.94 96 MET A O 1
ATOM 833 N N . ALA A 1 97 ? -15.841 18.820 29.960 1.00 85.75 97 ALA A N 1
ATOM 834 C CA . ALA A 1 97 ? -15.271 19.447 31.153 1.00 85.75 97 ALA A CA 1
ATOM 835 C C . ALA A 1 97 ? -16.076 20.669 31.633 1.00 85.75 97 ALA A C 1
ATOM 837 O O . ALA A 1 97 ? -16.139 20.890 32.839 1.00 85.75 97 ALA A O 1
ATOM 838 N N . PHE A 1 98 ? -16.770 21.393 30.745 1.00 85.94 98 PHE A N 1
ATOM 839 C CA . PHE A 1 98 ? -17.623 22.533 31.125 1.00 85.94 98 PHE A CA 1
ATOM 840 C C . PHE A 1 98 ? -18.742 22.148 32.114 1.00 85.94 98 PHE A C 1
ATOM 842 O O . PHE A 1 98 ? -19.206 22.981 32.886 1.00 85.94 98 PHE A O 1
ATOM 849 N N . ILE A 1 99 ? -19.157 20.873 32.156 1.00 83.81 99 ILE A N 1
ATOM 850 C CA . ILE A 1 9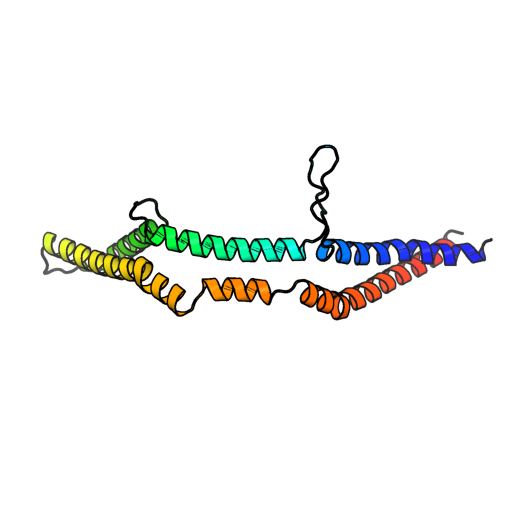9 ? -20.157 20.374 33.120 1.00 83.81 99 ILE A CA 1
ATOM 851 C C . ILE A 1 99 ? -19.649 20.536 34.564 1.00 83.81 99 ILE A C 1
ATOM 853 O O . ILE A 1 99 ? -20.437 20.725 35.495 1.00 83.81 99 ILE A O 1
ATOM 857 N N . SER A 1 100 ? -18.326 20.521 34.764 1.00 76.62 100 SER A N 1
ATOM 858 C CA . SER A 1 100 ? -17.719 20.737 36.079 1.00 76.62 100 SER A CA 1
ATOM 859 C C . SER A 1 100 ? -17.917 22.164 36.615 1.00 76.62 100 SER A C 1
ATOM 861 O O . SER A 1 100 ? -17.971 22.355 37.833 1.00 76.62 100 SER A O 1
ATOM 863 N N . GLU A 1 101 ? -18.151 23.141 35.736 1.00 83.25 101 GLU A N 1
ATOM 864 C CA . GLU A 1 101 ? -18.279 24.570 36.061 1.00 83.25 101 GLU A CA 1
ATOM 865 C C . GLU A 1 101 ? -19.700 24.968 36.511 1.00 83.25 101 GLU A C 1
ATOM 867 O O . GLU A 1 101 ? -19.920 26.067 37.019 1.00 83.25 101 GLU A O 1
ATOM 872 N N . ILE A 1 102 ? -20.685 24.067 36.398 1.00 84.69 102 ILE A N 1
ATOM 873 C CA . ILE A 1 102 ? -22.088 24.346 36.748 1.00 84.69 102 ILE A CA 1
ATOM 874 C C . ILE A 1 102 ? -22.239 24.536 38.268 1.00 84.69 102 ILE A C 1
ATOM 876 O O . ILE A 1 102 ? -22.119 23.581 39.033 1.00 84.69 102 ILE A O 1
ATOM 880 N N . LYS A 1 103 ? -22.533 25.753 38.739 1.00 78.62 103 LYS A N 1
ATOM 881 C CA . LYS A 1 103 ? -22.579 26.087 40.183 1.00 78.62 103 LYS A CA 1
ATOM 882 C C . LYS A 1 103 ? -23.557 25.249 41.017 1.00 78.62 103 LYS A C 1
ATOM 884 O O . LYS A 1 103 ? -23.250 24.931 42.158 1.00 78.62 103 LYS A O 1
ATOM 889 N N . PHE A 1 104 ? -24.707 24.880 40.459 1.00 80.38 104 PHE A N 1
ATOM 890 C CA . PHE A 1 104 ? -25.823 24.299 41.219 1.00 80.38 104 PHE A CA 1
ATOM 891 C C . PHE A 1 104 ? -25.855 22.764 41.254 1.00 80.38 104 PHE A C 1
ATOM 893 O O . PHE A 1 104 ? -26.804 22.187 41.777 1.00 80.38 104 PHE A O 1
ATOM 900 N N . LEU A 1 105 ? -24.839 22.085 40.709 1.00 82.62 105 LEU A N 1
ATOM 901 C CA . LEU A 1 105 ? -24.819 20.623 40.633 1.00 82.62 105 LEU A CA 1
ATOM 902 C C . LEU A 1 105 ? -23.780 20.020 41.603 1.00 82.62 105 LEU A C 1
ATOM 904 O O . LEU A 1 105 ? -22.622 20.451 41.579 1.00 82.62 105 LEU A O 1
ATOM 908 N N . PRO A 1 106 ? -24.126 19.004 42.420 1.00 85.50 106 PRO A N 1
ATOM 909 C CA . PRO A 1 106 ? -23.149 18.344 43.283 1.00 85.50 106 PRO A CA 1
ATOM 910 C C . PRO A 1 106 ? -22.039 17.667 42.462 1.00 85.50 106 PRO A C 1
ATOM 912 O O . PRO A 1 106 ? -22.304 17.113 41.392 1.00 85.50 106 PRO A O 1
ATOM 915 N N . GLY A 1 107 ? -20.804 17.651 42.978 1.00 81.75 107 GLY A N 1
ATOM 916 C CA . GLY A 1 107 ? -19.628 17.100 42.279 1.00 81.75 107 GLY A CA 1
ATOM 917 C C . GLY A 1 107 ? -19.829 15.676 41.747 1.00 81.75 107 GLY A C 1
ATOM 918 O O . GLY A 1 107 ? -19.528 15.394 40.589 1.00 81.75 107 GLY A O 1
ATOM 919 N N . SER A 1 108 ? -20.449 14.805 42.545 1.00 82.62 108 SER A N 1
ATOM 920 C CA . SER A 1 108 ? -20.735 13.413 42.171 1.00 82.62 108 SER A CA 1
ATOM 921 C C . SER A 1 108 ? -21.711 13.285 40.995 1.00 82.62 108 SER A C 1
ATOM 923 O O . SER A 1 108 ? -21.630 12.328 40.230 1.00 82.62 108 SER A O 1
ATOM 925 N N . TRP A 1 109 ? -22.639 14.235 40.836 1.00 84.88 109 TRP A N 1
ATOM 926 C CA . TRP A 1 109 ? -23.587 14.255 39.718 1.00 84.88 109 TRP A CA 1
ATOM 927 C C . TRP A 1 109 ? -22.940 14.796 38.447 1.00 84.88 109 TRP A C 1
ATOM 929 O O . TRP A 1 109 ? -23.164 14.239 37.377 1.00 84.88 109 TRP A O 1
ATOM 939 N N . LYS A 1 110 ? -22.083 15.818 38.563 1.00 85.00 110 LYS A N 1
ATOM 940 C CA . LYS A 1 110 ? -21.313 16.363 37.431 1.00 85.00 110 LYS A CA 1
ATOM 941 C C . LYS A 1 110 ? -20.490 15.277 36.755 1.00 85.00 110 LYS A C 1
ATOM 943 O O . LYS A 1 110 ? -20.564 15.111 35.540 1.00 85.00 110 LYS A O 1
ATOM 948 N N . GLU A 1 111 ? -19.769 14.505 37.561 1.00 86.06 111 GLU A N 1
ATOM 949 C CA . GLU A 1 111 ? -18.933 13.418 37.065 1.00 86.06 111 GLU A CA 1
ATOM 950 C C . GLU A 1 111 ? -19.776 12.292 36.456 1.00 86.06 111 GLU A C 1
ATOM 952 O O . GLU A 1 111 ? -19.493 11.846 35.349 1.00 86.06 111 GLU A O 1
ATOM 957 N N . LYS A 1 112 ? -20.880 11.891 37.104 1.00 87.94 112 LYS A N 1
ATOM 958 C CA . LYS A 1 112 ? -21.806 10.890 36.546 1.00 87.94 112 LYS A CA 1
ATOM 959 C C . LYS A 1 112 ? -22.376 11.306 35.192 1.00 87.94 112 LYS A C 1
ATOM 961 O O . LYS A 1 112 ? -22.395 10.483 34.282 1.00 87.94 112 LYS A O 1
ATOM 966 N N . ILE A 1 113 ? -22.817 12.557 35.042 1.00 86.38 113 ILE A N 1
ATOM 967 C CA . ILE A 1 113 ? -23.348 13.072 33.770 1.00 86.38 113 ILE A CA 1
ATOM 968 C C . ILE A 1 113 ? -22.249 13.069 32.709 1.00 86.38 113 ILE A C 1
ATOM 970 O O . ILE A 1 113 ? -22.472 12.607 31.592 1.00 86.38 113 ILE A O 1
ATOM 974 N N . ARG A 1 114 ? -21.043 13.516 33.065 1.00 87.94 114 ARG A N 1
ATOM 975 C CA . ARG A 1 114 ? -19.886 13.516 32.168 1.00 87.94 114 ARG A CA 1
ATOM 976 C C . ARG A 1 114 ? -19.550 12.106 31.668 1.00 87.94 114 ARG A C 1
ATOM 978 O O . ARG A 1 114 ? -19.395 11.918 30.459 1.00 87.94 114 ARG A O 1
ATOM 985 N N . THR A 1 115 ? -19.521 11.116 32.564 1.00 89.38 115 THR A N 1
ATOM 986 C CA . THR A 1 115 ? -19.332 9.695 32.223 1.00 89.38 115 THR A CA 1
ATOM 987 C C . THR A 1 115 ? -20.444 9.163 31.368 1.00 89.38 115 THR A C 1
ATOM 989 O O . THR A 1 115 ? -20.173 8.513 30.365 1.00 89.38 115 THR A O 1
ATOM 992 N N . PHE A 1 116 ? -21.683 9.465 31.722 1.00 90.12 116 PHE A N 1
ATOM 993 C CA . PHE A 1 116 ? -22.840 8.990 30.993 1.00 90.12 116 PHE A CA 1
ATOM 994 C C . PHE A 1 116 ? -22.850 9.508 29.551 1.00 90.12 116 PHE A C 1
ATOM 996 O O . PHE A 1 116 ? -22.981 8.721 28.617 1.00 90.12 116 PHE A O 1
ATOM 1003 N N . CYS A 1 117 ? -22.601 10.804 29.343 1.00 89.19 117 CYS A N 1
ATOM 1004 C CA . CYS A 1 117 ? -22.487 11.385 28.007 1.00 89.19 117 CYS A CA 1
ATOM 1005 C C . CYS A 1 117 ? -21.337 10.763 27.204 1.00 89.19 117 CYS A C 1
ATOM 1007 O O . CYS A 1 117 ? -21.525 10.390 26.046 1.00 89.19 117 CYS A O 1
ATOM 1009 N N . ALA A 1 118 ? -20.151 10.629 27.804 1.00 90.94 118 ALA A N 1
ATOM 1010 C CA . ALA A 1 118 ? -19.008 10.016 27.132 1.00 90.94 118 ALA A CA 1
ATOM 1011 C C . ALA A 1 118 ? -19.268 8.538 26.789 1.00 90.94 118 ALA A C 1
ATOM 1013 O O . ALA A 1 118 ? -18.892 8.085 25.708 1.00 90.94 118 ALA A O 1
ATOM 1014 N N . PHE A 1 119 ? -19.955 7.809 27.669 1.00 92.31 119 PHE A N 1
ATOM 1015 C CA . PHE A 1 119 ? -20.330 6.413 27.478 1.00 92.31 119 PHE A CA 1
ATOM 1016 C C . PHE A 1 119 ? -21.368 6.229 26.365 1.00 92.31 119 PHE A C 1
ATOM 1018 O O . PHE A 1 119 ? -21.187 5.364 25.514 1.00 92.31 119 PHE A O 1
ATOM 1025 N N . ILE A 1 120 ? -22.402 7.078 26.301 1.00 93.19 120 ILE A N 1
ATOM 1026 C CA . ILE A 1 120 ? -23.374 7.061 25.194 1.00 93.19 120 ILE A CA 1
ATOM 1027 C C . ILE A 1 120 ? -22.654 7.234 23.858 1.00 93.19 120 ILE A C 1
ATOM 1029 O O . ILE A 1 120 ? -22.857 6.449 22.934 1.00 93.19 120 ILE A O 1
ATOM 1033 N N . VAL A 1 121 ? -21.783 8.243 23.750 1.00 91.75 121 VAL A N 1
ATOM 1034 C CA . VAL A 1 121 ? -21.057 8.486 22.498 1.00 91.75 121 VAL A CA 1
ATOM 1035 C C . VAL A 1 121 ? -20.115 7.327 22.178 1.00 91.75 121 VAL A C 1
ATOM 1037 O O . VAL A 1 121 ? -19.983 6.964 21.011 1.00 91.75 121 VAL A O 1
ATOM 1040 N N . TYR A 1 122 ? -19.492 6.719 23.187 1.00 93.25 122 TYR A N 1
ATOM 1041 C CA . TYR A 1 122 ? -18.680 5.518 23.013 1.00 93.25 122 TYR A CA 1
ATOM 1042 C C . TYR A 1 122 ? -19.489 4.346 22.441 1.00 93.25 122 TYR A C 1
ATOM 1044 O O . TYR A 1 122 ? -19.061 3.769 21.445 1.00 93.25 122 TYR A O 1
ATOM 1052 N N . GLU A 1 123 ? -20.667 4.028 22.986 1.00 92.88 123 GLU A N 1
ATOM 1053 C CA . GLU A 1 123 ? -21.504 2.932 22.470 1.00 92.88 123 GLU A CA 1
ATOM 1054 C C . GLU A 1 123 ? -22.028 3.222 21.054 1.00 92.88 123 GLU A C 1
ATOM 1056 O O . GLU A 1 123 ? -21.964 2.346 20.191 1.00 92.88 123 GLU A O 1
ATOM 1061 N N . ILE A 1 124 ? -22.430 4.465 20.758 1.00 93.12 124 ILE A N 1
ATOM 1062 C CA . ILE A 1 124 ? -22.792 4.879 19.389 1.00 93.12 124 ILE A CA 1
ATOM 1063 C C . ILE A 1 124 ? -21.606 4.676 18.440 1.00 93.12 124 ILE A C 1
ATOM 1065 O O . ILE A 1 124 ? -21.752 4.116 17.355 1.00 93.12 124 ILE A O 1
ATOM 1069 N N . THR A 1 125 ? -20.416 5.108 18.853 1.00 92.69 125 THR A N 1
ATOM 1070 C CA . THR A 1 125 ? -19.185 4.999 18.060 1.00 92.69 125 THR A CA 1
ATOM 1071 C C . THR A 1 125 ? -18.814 3.539 17.809 1.00 92.69 125 THR A C 1
ATOM 1073 O O . THR A 1 125 ? -18.465 3.164 16.691 1.00 92.69 125 THR A O 1
ATOM 1076 N N . LYS A 1 126 ? -18.939 2.697 18.832 1.00 93.44 126 LYS A N 1
ATOM 1077 C CA . LYS A 1 126 ? -18.706 1.257 18.750 1.00 93.44 126 LYS A CA 1
ATOM 1078 C C . LYS A 1 126 ? -19.678 0.591 17.783 1.00 93.44 126 LYS A C 1
ATOM 1080 O O . LYS A 1 126 ? -19.253 -0.160 16.909 1.00 93.44 126 LYS A O 1
ATOM 1085 N N . GLN A 1 127 ? -20.970 0.899 17.874 1.00 94.06 127 GLN A N 1
ATOM 1086 C CA . GLN A 1 127 ? -21.969 0.374 16.944 1.00 94.06 127 GLN A CA 1
ATOM 1087 C C . GLN A 1 127 ? -21.728 0.875 15.512 1.00 94.06 127 GLN A C 1
ATOM 1089 O O . GLN A 1 127 ? -21.841 0.106 14.554 1.00 94.06 127 GLN A O 1
ATOM 1094 N N . PHE A 1 128 ? -21.308 2.131 15.360 1.00 93.56 128 PHE A N 1
ATOM 1095 C CA . PHE A 1 128 ? -20.936 2.705 14.074 1.00 93.56 128 PHE A CA 1
ATOM 1096 C C . PHE A 1 128 ? -19.760 1.952 13.428 1.00 93.56 128 PHE A C 1
ATOM 1098 O O . PHE A 1 128 ? -19.889 1.461 12.306 1.00 93.56 128 PHE A O 1
ATOM 1105 N N . PHE A 1 129 ? -18.638 1.786 14.136 1.00 93.38 129 PHE A N 1
ATOM 1106 C CA . PHE A 1 129 ? -17.461 1.102 13.590 1.00 93.38 129 PHE A CA 1
ATOM 1107 C C . PHE A 1 129 ? -17.656 -0.405 13.421 1.00 93.38 129 PHE A C 1
ATOM 1109 O O . PHE A 1 129 ? -17.183 -0.974 12.444 1.00 93.38 129 PHE A O 1
ATOM 1116 N N . ARG A 1 130 ? -18.332 -1.077 14.356 1.00 94.00 130 ARG A N 1
ATOM 1117 C CA . ARG A 1 130 ? -18.398 -2.547 14.362 1.00 94.00 130 ARG A CA 1
ATOM 1118 C C . ARG A 1 130 ? -19.597 -3.126 13.631 1.00 94.00 130 ARG A C 1
ATOM 1120 O O . ARG A 1 130 ? -19.551 -4.295 13.270 1.00 94.00 130 ARG A O 1
ATOM 1127 N N . SER A 1 131 ? -20.663 -2.351 13.435 1.00 93.38 131 SER A N 1
ATOM 1128 C CA . SER A 1 131 ? -21.892 -2.830 12.784 1.00 93.38 131 SER A CA 1
ATOM 1129 C C . SER A 1 131 ? -22.226 -2.026 11.535 1.00 93.38 131 SER A C 1
ATOM 1131 O O . SER A 1 131 ? -22.344 -2.601 10.457 1.00 93.38 131 SER A O 1
ATOM 1133 N N . PHE A 1 132 ? -22.332 -0.700 11.651 1.00 93.19 132 PHE A N 1
ATOM 1134 C CA . PHE A 1 132 ? -22.786 0.133 10.536 1.00 93.19 132 PHE A CA 1
ATOM 1135 C C . PHE A 1 132 ? -21.788 0.163 9.374 1.00 93.19 132 PHE A C 1
ATOM 1137 O O . PHE A 1 132 ? -22.183 -0.049 8.230 1.00 93.19 132 PHE A O 1
ATOM 1144 N N . ILE A 1 133 ? -20.494 0.375 9.643 1.00 93.75 133 ILE A N 1
ATOM 1145 C CA . ILE A 1 133 ? -19.482 0.381 8.578 1.00 93.75 133 ILE A CA 1
ATOM 1146 C C . ILE A 1 133 ? -19.390 -0.989 7.880 1.00 93.75 133 ILE A C 1
ATOM 1148 O O . ILE A 1 133 ? -19.490 -1.006 6.653 1.00 93.75 133 ILE A O 1
ATOM 1152 N N . PRO A 1 134 ? -19.275 -2.134 8.585 1.00 93.62 134 PRO A N 1
ATOM 1153 C CA . PRO A 1 134 ? -19.319 -3.449 7.942 1.00 93.62 134 PRO A CA 1
ATOM 1154 C C . PRO A 1 134 ? -20.580 -3.678 7.111 1.00 93.62 134 PRO A C 1
ATOM 1156 O O . PRO A 1 134 ? -20.477 -4.129 5.974 1.00 93.62 134 PRO A O 1
ATOM 1159 N N . TYR A 1 135 ? -21.748 -3.282 7.624 1.00 93.38 135 TYR A N 1
ATOM 1160 C CA . TYR A 1 135 ? -22.996 -3.342 6.869 1.00 93.38 135 TYR A CA 1
ATOM 1161 C C . TYR A 1 135 ? -22.915 -2.547 5.558 1.00 93.38 135 TYR A C 1
ATOM 1163 O O . TYR A 1 135 ? -23.288 -3.064 4.508 1.00 93.38 135 TYR A O 1
ATOM 1171 N N . LEU A 1 136 ? -22.387 -1.316 5.582 1.00 92.50 136 LEU A N 1
ATOM 1172 C CA . LEU A 1 136 ? -22.187 -0.530 4.361 1.00 92.50 136 LEU A CA 1
ATOM 1173 C C . LEU A 1 136 ? -21.207 -1.211 3.401 1.00 92.50 136 LEU A C 1
ATOM 1175 O O . LEU A 1 136 ? -21.437 -1.222 2.195 1.00 92.50 136 LEU A O 1
ATOM 1179 N N . MET A 1 137 ? -20.120 -1.783 3.915 1.00 92.50 137 MET A N 1
ATOM 1180 C CA . MET A 1 137 ? -19.113 -2.461 3.095 1.00 92.50 137 MET A CA 1
ATOM 1181 C C . MET A 1 137 ? -19.691 -3.679 2.368 1.00 92.50 137 MET A C 1
ATOM 1183 O O . MET A 1 137 ? -19.371 -3.897 1.196 1.00 92.50 137 MET A O 1
ATOM 1187 N N . ASP A 1 138 ? -20.561 -4.429 3.040 1.00 91.06 138 ASP A N 1
ATOM 1188 C CA . ASP A 1 138 ? -21.280 -5.558 2.455 1.00 91.06 138 ASP A CA 1
ATOM 1189 C C . ASP A 1 138 ? -22.368 -5.084 1.482 1.00 91.06 138 ASP A C 1
ATOM 1191 O O . ASP A 1 138 ? -22.445 -5.589 0.362 1.00 91.06 138 ASP A O 1
ATOM 1195 N N . HIS A 1 139 ? -23.148 -4.062 1.851 1.00 92.88 139 HIS A N 1
ATOM 1196 C CA . HIS A 1 139 ? -24.199 -3.482 1.008 1.00 92.88 139 HIS A CA 1
ATOM 1197 C C . HIS A 1 139 ? -23.648 -2.944 -0.318 1.00 92.88 139 HIS A C 1
ATOM 1199 O O . HIS A 1 139 ? -24.191 -3.219 -1.386 1.00 92.88 139 HIS A O 1
ATOM 1205 N N . PHE A 1 140 ? -22.523 -2.229 -0.267 1.00 92.19 140 PHE A N 1
ATOM 1206 C CA . PHE A 1 140 ? -21.820 -1.759 -1.459 1.00 92.19 140 PHE A CA 1
ATOM 1207 C C . PHE A 1 140 ? -20.948 -2.836 -2.108 1.00 92.19 140 PHE A C 1
ATOM 1209 O O . PHE A 1 140 ? -20.276 -2.546 -3.092 1.00 92.19 140 PHE A O 1
ATOM 1216 N N . ALA A 1 141 ? -20.929 -4.065 -1.586 1.00 91.44 141 ALA A N 1
ATOM 1217 C CA . ALA A 1 141 ? -20.126 -5.172 -2.091 1.00 91.44 141 ALA A CA 1
ATOM 1218 C C . ALA A 1 141 ? -18.662 -4.767 -2.353 1.00 91.44 141 ALA A C 1
ATOM 1220 O O . ALA A 1 141 ? -18.098 -5.065 -3.410 1.00 91.44 141 ALA A O 1
ATOM 1221 N N . VAL A 1 142 ? -18.028 -4.074 -1.399 1.00 90.25 142 VAL A N 1
ATOM 1222 C CA . VAL A 1 142 ? -16.680 -3.494 -1.560 1.00 90.25 142 VAL A CA 1
ATOM 1223 C C . VAL A 1 142 ? -15.662 -4.547 -2.009 1.00 90.25 142 VAL A C 1
ATOM 1225 O O . VAL A 1 142 ? -14.841 -4.273 -2.884 1.00 90.25 142 VAL A O 1
ATOM 1228 N N . ARG A 1 143 ? -15.760 -5.784 -1.499 1.00 90.12 143 ARG A N 1
ATOM 1229 C CA . ARG A 1 143 ? -14.930 -6.917 -1.948 1.00 90.12 143 ARG A CA 1
ATOM 1230 C C . ARG A 1 143 ? -15.071 -7.172 -3.455 1.00 90.12 143 ARG A C 1
ATOM 1232 O O . ARG A 1 143 ? -14.068 -7.245 -4.159 1.00 90.12 143 ARG A O 1
ATOM 1239 N N . LYS A 1 144 ? -16.306 -7.215 -3.962 1.00 92.19 144 LYS A N 1
ATOM 1240 C CA . LYS A 1 144 ? -16.599 -7.383 -5.393 1.00 92.19 144 LYS A CA 1
ATOM 1241 C C . LYS A 1 144 ? -16.071 -6.208 -6.214 1.00 92.19 144 LYS A C 1
ATOM 1243 O O . LYS A 1 144 ? -15.580 -6.413 -7.319 1.00 92.19 144 LYS A O 1
ATOM 1248 N N . TYR A 1 145 ? -16.121 -4.982 -5.692 1.00 91.19 145 TYR A N 1
ATOM 1249 C CA . TYR A 1 145 ? -15.515 -3.832 -6.367 1.00 91.19 145 TYR A CA 1
ATOM 1250 C C . TYR A 1 145 ? -13.992 -3.925 -6.454 1.00 91.19 1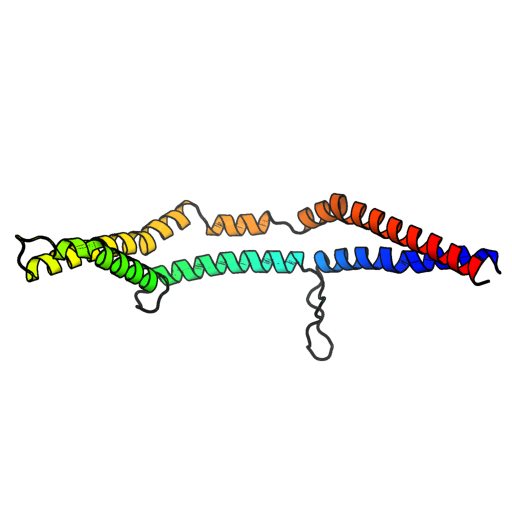45 TYR A C 1
ATOM 1252 O O . TYR A 1 145 ? -13.445 -3.566 -7.493 1.00 91.19 145 TYR A O 1
ATOM 1260 N N . ILE A 1 146 ? -13.308 -4.430 -5.424 1.00 90.62 146 ILE A N 1
ATOM 1261 C CA . ILE A 1 146 ? -11.856 -4.667 -5.479 1.00 90.62 146 ILE A CA 1
ATOM 1262 C C . ILE A 1 146 ? -11.528 -5.727 -6.542 1.00 90.62 146 ILE A C 1
ATOM 1264 O O . ILE A 1 146 ? -10.609 -5.530 -7.333 1.00 90.62 146 ILE A O 1
ATOM 1268 N N . GLU A 1 147 ? -12.310 -6.806 -6.633 1.00 90.25 147 GLU A N 1
ATOM 1269 C CA . GLU A 1 147 ? -12.154 -7.823 -7.686 1.00 90.25 147 GLU A CA 1
ATOM 1270 C C . GLU A 1 147 ? -12.426 -7.260 -9.090 1.00 90.25 147 GLU A C 1
ATOM 1272 O O . GLU A 1 147 ? -11.703 -7.541 -10.046 1.00 90.25 147 GLU A O 1
ATOM 1277 N N . LEU A 1 148 ? -13.464 -6.432 -9.237 1.00 91.12 148 LEU A N 1
ATOM 1278 C CA . LEU A 1 148 ? -13.751 -5.739 -10.492 1.00 91.12 148 LEU A CA 1
ATOM 1279 C C . LEU A 1 148 ? -12.648 -4.744 -10.851 1.00 91.12 148 LEU A C 1
ATOM 1281 O O . LEU A 1 148 ? -12.334 -4.599 -12.030 1.00 91.12 148 LEU A O 1
ATOM 1285 N N . LEU A 1 149 ? -12.060 -4.068 -9.864 1.00 89.12 149 LEU A N 1
ATOM 1286 C CA . LEU A 1 149 ? -10.928 -3.172 -10.060 1.00 89.12 149 LEU A CA 1
ATOM 1287 C C . LEU A 1 149 ? -9.708 -3.952 -10.549 1.00 89.12 149 LEU A C 1
ATOM 1289 O O . LEU A 1 149 ? -9.064 -3.509 -11.492 1.00 89.12 149 LEU A O 1
ATOM 1293 N N . ASP A 1 150 ? -9.428 -5.124 -9.979 1.00 88.44 150 ASP A N 1
ATOM 1294 C CA . ASP A 1 150 ? -8.356 -6.002 -10.455 1.00 88.44 150 ASP A CA 1
ATOM 1295 C C . ASP A 1 150 ? -8.573 -6.420 -11.920 1.00 88.44 150 ASP A C 1
ATOM 1297 O O . ASP A 1 150 ? -7.653 -6.347 -12.737 1.00 88.44 150 ASP A O 1
ATOM 1301 N N . LYS A 1 151 ? -9.813 -6.755 -12.298 1.00 85.75 151 LYS A N 1
ATOM 1302 C CA . LYS A 1 151 ? -10.163 -7.079 -13.691 1.00 85.75 151 LYS A CA 1
ATOM 1303 C C . LYS A 1 151 ? -10.063 -5.876 -14.633 1.00 85.75 151 LYS A C 1
ATOM 1305 O O . LYS A 1 151 ? -9.565 -6.016 -15.744 1.00 85.75 151 LYS A O 1
ATOM 1310 N N . LYS A 1 152 ? -10.548 -4.702 -14.217 1.00 84.81 152 LYS A N 1
ATOM 1311 C CA . LYS A 1 152 ? -10.581 -3.485 -15.050 1.00 84.81 152 LYS A CA 1
ATOM 1312 C C . LYS A 1 152 ? -9.222 -2.809 -15.179 1.00 84.81 152 LYS A C 1
ATOM 1314 O O . LYS A 1 152 ? -8.956 -2.188 -16.205 1.00 84.81 152 LYS A O 1
ATOM 1319 N N . LEU A 1 153 ? -8.377 -2.894 -14.153 1.00 82.75 153 LEU A N 1
ATOM 1320 C CA . LEU A 1 153 ? -7.027 -2.343 -14.167 1.00 82.75 153 LEU A CA 1
ATOM 1321 C C . LEU A 1 153 ? -6.105 -3.277 -14.957 1.00 82.75 153 LEU A C 1
ATOM 1323 O O . LEU A 1 153 ? -5.182 -3.889 -14.420 1.00 82.75 153 LEU A O 1
ATOM 1327 N N . ASP A 1 154 ? -6.396 -3.443 -16.240 1.00 83.50 154 ASP A N 1
ATOM 1328 C CA . ASP A 1 154 ? -5.584 -4.255 -17.124 1.00 83.50 154 ASP A CA 1
ATOM 1329 C C . ASP A 1 154 ? -4.300 -3.499 -17.487 1.00 83.50 154 ASP A C 1
ATOM 1331 O O . ASP A 1 154 ? -4.311 -2.393 -18.039 1.00 83.50 154 ASP A O 1
ATOM 1335 N N . VAL A 1 155 ? -3.165 -4.109 -17.151 1.00 84.94 155 VAL A N 1
ATOM 1336 C CA . VAL A 1 155 ? -1.838 -3.548 -17.411 1.00 84.94 155 VAL A CA 1
ATOM 1337 C C . VAL A 1 155 ? -1.591 -3.441 -18.917 1.00 84.94 155 VAL A C 1
ATOM 1339 O O . VAL A 1 155 ? -0.818 -2.584 -19.347 1.00 84.94 155 VAL A O 1
ATOM 1342 N N . GLU A 1 156 ? -2.277 -4.240 -19.737 1.00 84.94 156 GLU A N 1
ATOM 1343 C CA . GLU A 1 156 ? -2.204 -4.145 -21.193 1.00 84.94 156 GLU A CA 1
ATOM 1344 C C . GLU A 1 156 ? -2.811 -2.847 -21.730 1.00 84.94 156 GLU A C 1
ATOM 1346 O O . GLU A 1 156 ? -2.219 -2.211 -22.607 1.00 84.94 156 GLU A O 1
ATOM 1351 N N . ILE A 1 157 ? -3.931 -2.391 -21.160 1.00 85.75 157 ILE A N 1
ATOM 1352 C CA . ILE A 1 157 ? -4.550 -1.108 -21.520 1.00 85.75 157 ILE A CA 1
ATOM 1353 C C . ILE A 1 157 ? -3.594 0.037 -21.172 1.00 85.75 157 ILE A C 1
ATOM 1355 O O . ILE A 1 157 ? -3.324 0.905 -22.007 1.00 85.75 157 ILE A O 1
ATOM 1359 N N . VAL A 1 158 ? -3.006 -0.003 -19.971 1.00 87.19 158 VAL A N 1
ATOM 1360 C CA . VAL A 1 158 ? -2.016 0.990 -19.523 1.00 87.19 158 VAL A CA 1
ATOM 1361 C C . VAL A 1 158 ? -0.782 0.979 -20.428 1.00 87.19 158 VAL A C 1
ATOM 1363 O O . VAL A 1 158 ? -0.291 2.036 -20.821 1.00 87.19 158 VAL A O 1
ATOM 1366 N N . LYS A 1 159 ? -0.301 -0.205 -20.822 1.00 89.50 159 LYS A N 1
ATOM 1367 C CA . LYS A 1 159 ? 0.813 -0.368 -21.763 1.00 89.50 159 LYS A CA 1
ATOM 1368 C C . LYS A 1 159 ? 0.485 0.238 -23.124 1.00 89.50 159 LYS A C 1
ATOM 1370 O O . LYS A 1 159 ? 1.326 0.935 -23.687 1.00 89.50 159 LYS A O 1
ATOM 1375 N N . LYS A 1 160 ? -0.713 -0.012 -23.659 1.00 89.94 160 LYS A N 1
ATOM 1376 C CA . LYS A 1 160 ? -1.155 0.527 -24.952 1.00 89.94 160 LYS A CA 1
ATOM 1377 C C . LYS A 1 160 ? -1.213 2.054 -24.918 1.00 89.94 160 LYS A C 1
ATOM 1379 O O . LYS A 1 160 ? -0.675 2.700 -25.815 1.00 89.94 160 LYS A O 1
ATOM 1384 N N . PHE A 1 161 ? -1.779 2.624 -23.855 1.00 89.62 161 PHE A N 1
ATOM 1385 C CA . PHE A 1 161 ? -1.786 4.069 -23.634 1.00 89.62 161 PHE A CA 1
ATOM 1386 C C . PHE A 1 161 ? -0.361 4.635 -23.538 1.00 89.62 161 PHE A C 1
ATOM 1388 O O . PHE A 1 161 ? -0.015 5.566 -24.262 1.00 89.62 161 PHE A O 1
ATOM 1395 N N . TYR A 1 162 ? 0.497 4.024 -22.715 1.00 91.00 162 TYR A N 1
ATOM 1396 C CA . TYR A 1 162 ? 1.890 4.442 -22.564 1.00 91.00 162 TYR A CA 1
ATOM 1397 C C . TYR A 1 162 ? 2.638 4.418 -23.897 1.00 91.00 162 TYR A C 1
ATOM 1399 O O . TYR A 1 162 ? 3.332 5.375 -24.224 1.00 91.00 162 TYR A O 1
ATOM 1407 N N . VAL A 1 163 ? 2.495 3.355 -24.693 1.00 90.56 163 VAL A N 1
ATOM 1408 C CA . VAL A 1 163 ? 3.190 3.245 -25.982 1.00 90.56 163 VAL A CA 1
ATOM 1409 C C . VAL A 1 163 ? 2.738 4.339 -26.954 1.00 90.56 163 VAL A C 1
ATOM 1411 O O . VAL A 1 163 ? 3.580 4.980 -27.584 1.00 90.56 163 VAL A O 1
ATOM 1414 N N . ASN A 1 164 ? 1.430 4.581 -27.042 1.00 90.69 164 ASN A N 1
ATOM 1415 C CA . ASN A 1 164 ? 0.866 5.511 -28.017 1.00 90.69 164 ASN A CA 1
ATOM 1416 C C . ASN A 1 164 ? 1.110 6.983 -27.660 1.00 90.69 164 ASN A C 1
ATOM 1418 O O . ASN A 1 164 ? 1.386 7.780 -28.555 1.00 90.69 164 ASN A O 1
ATOM 1422 N N . TYR A 1 165 ? 1.028 7.335 -26.375 1.00 91.00 165 TYR A N 1
ATOM 1423 C CA . TYR A 1 165 ? 1.009 8.733 -25.931 1.00 91.00 165 TYR A CA 1
ATOM 1424 C C . TYR A 1 165 ? 2.242 9.176 -25.150 1.00 91.00 165 TYR A C 1
ATOM 1426 O O . TYR A 1 165 ? 2.488 10.371 -25.055 1.00 91.00 165 TYR A O 1
ATOM 1434 N N . ILE A 1 166 ? 3.023 8.255 -24.585 1.00 92.06 166 ILE A N 1
ATOM 1435 C CA . ILE A 1 166 ? 4.200 8.612 -23.783 1.00 92.06 166 ILE A CA 1
ATOM 1436 C C . ILE A 1 166 ? 5.458 8.177 -24.521 1.00 92.06 166 ILE A C 1
ATOM 1438 O O . ILE A 1 166 ? 6.239 9.023 -24.939 1.00 92.06 166 ILE A O 1
ATOM 1442 N N . PHE A 1 167 ? 5.613 6.874 -24.764 1.00 92.38 167 PHE A N 1
ATOM 1443 C CA . PHE A 1 167 ? 6.797 6.290 -25.392 1.00 92.38 167 PHE A CA 1
ATOM 1444 C C . PHE A 1 167 ? 7.119 6.934 -26.739 1.00 92.38 167 PHE A C 1
ATOM 1446 O O . PHE A 1 167 ? 8.263 7.294 -26.974 1.00 92.38 167 PHE A O 1
ATOM 1453 N N . LYS A 1 168 ? 6.126 7.114 -27.621 1.00 89.88 168 LYS A N 1
ATOM 1454 C CA . LYS A 1 168 ? 6.348 7.729 -28.939 1.00 89.88 168 LYS A CA 1
ATOM 1455 C C . LYS A 1 168 ? 6.971 9.125 -28.824 1.00 89.88 168 LYS A C 1
ATOM 1457 O O . LYS A 1 168 ? 7.952 9.417 -29.503 1.00 89.88 168 LYS A O 1
ATOM 1462 N N . TYR A 1 169 ? 6.415 9.977 -27.966 1.00 92.06 169 TYR A N 1
ATOM 1463 C CA . TYR A 1 169 ? 6.863 11.362 -27.828 1.00 92.06 169 TYR A CA 1
ATOM 1464 C C . TYR A 1 169 ? 8.176 11.469 -27.053 1.00 92.06 169 TYR A C 1
ATOM 1466 O O . TYR A 1 169 ? 9.055 12.219 -27.464 1.00 92.06 169 TYR A O 1
ATOM 1474 N N . THR A 1 170 ? 8.359 10.683 -25.990 1.00 91.88 170 THR A N 1
ATOM 1475 C CA . THR A 1 170 ? 9.632 10.648 -25.255 1.00 91.88 170 THR A CA 1
ATOM 1476 C C . THR A 1 170 ? 10.764 10.094 -26.112 1.00 91.88 170 THR A C 1
ATOM 1478 O O . THR A 1 170 ? 11.886 10.583 -26.019 1.00 91.88 170 THR A O 1
ATOM 1481 N N . MET A 1 171 ? 10.473 9.132 -26.990 1.00 93.00 171 MET A N 1
ATOM 1482 C CA . MET A 1 171 ? 11.430 8.610 -27.958 1.00 93.00 171 MET A CA 1
ATOM 1483 C C . MET A 1 171 ? 11.862 9.680 -28.959 1.00 93.00 171 MET A C 1
ATOM 1485 O O . MET A 1 171 ? 13.056 9.887 -29.155 1.00 93.00 171 MET A O 1
ATOM 1489 N N . LEU A 1 172 ? 10.900 10.386 -29.563 1.00 90.69 172 LEU A N 1
ATOM 1490 C CA . LEU A 1 172 ? 11.181 11.482 -30.494 1.00 90.69 172 LEU A CA 1
ATOM 1491 C C . LEU A 1 172 ? 12.003 12.587 -29.826 1.00 90.69 172 LEU A C 1
ATOM 1493 O O . LEU A 1 172 ? 12.993 13.041 -30.392 1.00 90.69 172 LEU A O 1
ATOM 1497 N N . LEU A 1 173 ? 11.632 12.973 -28.605 1.00 92.75 173 LEU A N 1
ATOM 1498 C CA . LEU A 1 173 ? 12.340 13.988 -27.831 1.00 92.75 173 LEU A CA 1
ATOM 1499 C C . LEU A 1 173 ? 13.772 13.534 -27.510 1.00 92.75 173 LEU A C 1
ATOM 1501 O O . LEU A 1 173 ? 14.720 14.278 -27.749 1.00 92.75 173 LEU A O 1
ATOM 1505 N N . SER A 1 174 ? 13.949 12.300 -27.032 1.00 92.81 174 SER A N 1
ATOM 1506 C CA . SER A 1 174 ? 15.268 11.747 -26.707 1.00 92.81 174 SER A CA 1
ATOM 1507 C C . SER A 1 174 ? 16.184 11.666 -27.929 1.00 92.81 174 SER A C 1
ATOM 1509 O O . SER A 1 174 ? 17.347 12.058 -27.842 1.00 92.81 174 SER A O 1
ATOM 1511 N N . LEU A 1 175 ? 15.663 11.218 -29.075 1.00 91.69 175 LEU A N 1
ATOM 1512 C CA . LEU A 1 175 ? 16.419 11.201 -30.326 1.00 91.69 175 LEU A CA 1
ATOM 1513 C C . LEU A 1 175 ? 16.744 12.618 -30.808 1.00 91.69 175 LEU A C 1
ATOM 1515 O O . LEU A 1 175 ? 17.858 12.850 -31.263 1.00 91.69 175 LEU A O 1
ATOM 1519 N N . GLY A 1 176 ? 15.822 13.573 -30.654 1.00 92.31 176 GLY A N 1
ATOM 1520 C CA . GLY A 1 176 ? 16.074 14.985 -30.942 1.00 92.31 176 GLY A CA 1
ATOM 1521 C C . GLY A 1 176 ? 17.243 15.539 -30.124 1.00 92.31 176 GLY A C 1
ATOM 1522 O O . GLY A 1 176 ? 18.180 16.092 -30.693 1.00 92.31 176 GLY A O 1
ATOM 1523 N N . ILE A 1 177 ? 17.250 15.312 -28.806 1.00 92.12 177 ILE A N 1
ATOM 1524 C CA . ILE A 1 177 ? 18.368 15.699 -27.928 1.00 92.12 177 ILE A CA 1
ATOM 1525 C C . ILE A 1 177 ? 19.673 15.020 -28.370 1.00 92.12 177 ILE A C 1
ATOM 1527 O O . ILE A 1 177 ? 20.704 15.681 -28.486 1.00 92.12 177 ILE A O 1
ATOM 1531 N N . ALA A 1 178 ? 19.641 13.716 -28.658 1.00 90.81 178 ALA A N 1
ATOM 1532 C CA . ALA A 1 178 ? 20.816 12.973 -29.112 1.00 90.81 178 ALA A CA 1
ATOM 1533 C C . ALA A 1 178 ? 21.374 13.500 -30.446 1.00 90.81 178 ALA A C 1
ATOM 1535 O O . ALA A 1 178 ? 22.591 13.535 -30.640 1.00 90.81 178 ALA A O 1
ATOM 1536 N N . LEU A 1 179 ? 20.506 13.962 -31.351 1.00 90.75 179 LEU A N 1
ATOM 1537 C CA . LEU A 1 179 ? 20.910 14.611 -32.596 1.00 90.75 179 LEU A CA 1
ATOM 1538 C C . LEU A 1 179 ? 21.572 15.966 -32.339 1.00 90.75 179 LEU A C 1
ATOM 1540 O O . LEU A 1 179 ? 22.635 16.218 -32.899 1.00 90.75 179 LEU A O 1
ATOM 1544 N N . PHE A 1 180 ? 21.022 16.803 -31.455 1.00 91.75 180 PHE A N 1
ATOM 1545 C CA . PHE A 1 180 ? 21.664 18.070 -31.078 1.00 91.75 180 PHE A CA 1
ATOM 1546 C C . PHE A 1 180 ? 23.060 17.854 -30.480 1.00 91.75 180 PHE A C 1
ATOM 1548 O O . PHE A 1 180 ? 24.008 18.530 -30.876 1.00 91.75 180 PHE A O 1
ATOM 1555 N N . ILE A 1 181 ? 23.215 16.860 -29.598 1.00 89.50 181 ILE A N 1
ATOM 1556 C CA . ILE A 1 181 ? 24.522 16.472 -29.042 1.00 89.50 181 ILE A CA 1
ATOM 1557 C C . ILE A 1 181 ? 25.467 16.001 -30.155 1.00 89.50 181 ILE A C 1
ATOM 1559 O O . ILE A 1 181 ? 26.648 16.337 -30.157 1.00 89.50 181 ILE A O 1
ATOM 1563 N N . SER A 1 182 ? 24.959 15.249 -31.131 1.00 87.31 182 SER A N 1
ATOM 1564 C CA . SER A 1 182 ? 25.747 14.808 -32.288 1.00 87.31 182 SER A CA 1
ATOM 1565 C C . SER A 1 182 ? 26.251 15.966 -33.138 1.00 87.31 182 SER A C 1
ATOM 1567 O O . SER A 1 182 ? 27.430 15.985 -33.480 1.00 87.31 182 SER A O 1
ATOM 1569 N N . ILE A 1 183 ? 25.393 16.945 -33.438 1.00 89.25 183 ILE A N 1
ATOM 1570 C CA . ILE A 1 183 ? 25.778 18.153 -34.180 1.00 89.25 183 ILE A CA 1
ATOM 1571 C C . ILE A 1 183 ? 26.871 18.902 -33.414 1.00 89.25 183 ILE A C 1
ATOM 1573 O O . ILE A 1 183 ? 27.894 19.259 -33.994 1.00 89.25 183 ILE A O 1
ATOM 1577 N N . TRP A 1 184 ? 26.700 19.067 -32.101 1.00 89.69 184 TRP A N 1
ATOM 1578 C CA . TRP A 1 184 ? 27.688 19.715 -31.242 1.00 89.69 184 TRP A CA 1
ATOM 1579 C C . TRP A 1 184 ? 29.040 18.987 -31.245 1.00 89.69 184 TRP A C 1
ATOM 1581 O O . TRP A 1 184 ? 30.084 19.606 -31.440 1.00 89.69 184 TRP A O 1
ATOM 1591 N N . ASN A 1 185 ? 29.029 17.658 -31.117 1.00 87.75 185 ASN A N 1
ATOM 1592 C CA . ASN A 1 185 ? 30.243 16.841 -31.157 1.00 87.75 185 ASN A CA 1
ATOM 1593 C C . ASN A 1 185 ? 30.950 16.910 -32.517 1.00 87.75 185 ASN A C 1
ATOM 1595 O O . ASN A 1 185 ? 32.178 16.885 -32.561 1.00 87.75 185 ASN A O 1
ATOM 1599 N N . ILE A 1 186 ? 30.202 17.005 -33.620 1.00 87.69 186 ILE A N 1
ATOM 1600 C CA . ILE A 1 186 ? 30.775 17.187 -34.958 1.00 87.69 186 ILE A CA 1
ATOM 1601 C C . ILE A 1 186 ? 31.450 18.558 -35.073 1.00 87.69 186 ILE A C 1
ATOM 1603 O O . ILE A 1 186 ? 32.569 18.632 -35.572 1.00 87.69 186 ILE A O 1
ATOM 1607 N N . ILE A 1 187 ? 30.810 19.627 -34.586 1.00 86.25 187 ILE A N 1
ATOM 1608 C CA . ILE A 1 187 ? 31.400 20.976 -34.576 1.00 86.25 187 ILE A CA 1
ATOM 1609 C C . ILE A 1 187 ? 32.712 20.969 -33.785 1.00 86.25 187 ILE A C 1
ATOM 1611 O O . ILE A 1 187 ? 33.734 21.414 -34.296 1.00 86.25 187 ILE A O 1
ATOM 1615 N N . ILE A 1 188 ? 32.713 20.392 -32.579 1.00 84.75 188 ILE A N 1
ATOM 1616 C CA . ILE A 1 188 ? 33.929 20.242 -31.766 1.00 84.75 188 ILE A CA 1
ATOM 1617 C C . ILE A 1 188 ? 35.000 19.441 -32.515 1.00 84.75 188 ILE A C 1
ATOM 1619 O O . ILE A 1 188 ? 36.164 19.833 -32.523 1.00 84.75 188 ILE A O 1
ATOM 1623 N N . TYR A 1 189 ? 34.620 18.336 -33.161 1.00 84.44 189 TYR A N 1
ATOM 1624 C CA . TYR A 1 189 ? 35.549 17.506 -33.926 1.00 84.44 189 TYR A CA 1
ATOM 1625 C C . TYR A 1 189 ? 36.243 18.289 -35.049 1.00 84.44 189 TYR A C 1
ATOM 1627 O O . TYR A 1 189 ? 37.438 18.104 -35.251 1.00 84.44 189 TYR A O 1
ATOM 1635 N N . PHE A 1 190 ? 35.520 19.171 -35.745 1.00 81.88 190 PHE A N 1
ATOM 1636 C CA . PHE A 1 190 ? 36.084 20.042 -36.781 1.00 81.88 190 PHE A CA 1
ATOM 1637 C C . PHE A 1 190 ? 36.882 21.235 -36.239 1.00 81.88 190 PHE A C 1
ATOM 1639 O O . PHE A 1 190 ? 37.668 21.792 -36.988 1.00 81.88 190 PHE A O 1
ATOM 1646 N N . ILE A 1 191 ? 36.678 21.654 -34.985 1.00 83.69 191 ILE A N 1
ATOM 1647 C CA . ILE A 1 191 ? 37.469 22.728 -34.352 1.00 83.69 191 ILE A CA 1
ATOM 1648 C C . ILE A 1 191 ? 38.798 22.190 -33.807 1.00 83.69 191 ILE A C 1
ATOM 1650 O O . ILE A 1 191 ? 39.810 22.879 -33.847 1.00 83.69 191 ILE A O 1
ATOM 1654 N N . ILE A 1 192 ? 38.785 20.980 -33.240 1.00 79.62 192 ILE A N 1
ATOM 1655 C CA . ILE A 1 192 ? 39.973 20.347 -32.643 1.00 79.62 192 ILE A CA 1
ATOM 1656 C C . ILE A 1 192 ? 40.917 19.786 -33.718 1.00 79.62 192 ILE A C 1
ATOM 1658 O O . ILE A 1 192 ? 42.113 19.638 -33.463 1.00 79.62 192 ILE A O 1
ATOM 1662 N N . LYS A 1 193 ? 40.377 19.430 -34.884 1.00 60.31 193 LYS A N 1
ATOM 1663 C CA . LYS A 1 193 ? 41.124 18.895 -36.022 1.00 60.31 193 LYS A CA 1
ATOM 1664 C C . LYS A 1 193 ? 41.521 20.009 -36.982 1.00 60.31 193 LYS A C 1
ATOM 1666 O O . LYS A 1 193 ? 42.668 19.946 -37.472 1.00 60.31 193 LYS A O 1
#

Radius of gyration: 31.63 Å; chains: 1; bounding box: 67×43×88 Å